Protein AF-0000000065857850 (afdb_homodimer)

InterPro domains:
  IPR023635 Peptide deformylase [MF_00163] (2-162)
  IPR023635 Peptide deformylase [PF01327] (4-152)
  IPR023635 Peptide deformylase [PIRSF004749] (2-163)
  IPR023635 Peptide deformylase [PR01576] (33-62)
  IPR023635 Peptide deformylase [PR01576] (89-100)
  IPR023635 Peptide deformylase [PR01576] (101-119)
  IPR023635 Peptide deformylase [PR01576] (120-149)
  IPR023635 Peptide deformylase [PTHR10458] (3-159)
  IPR023635 Peptide deformylase [TIGR00079] (6-159)
  IPR023635 Peptide deformylase [cd00487] (6-143)
  IPR036821 Peptide deformylase superfamily [G3DSA:3.90.45.10] (1-164)
  IPR036821 Peptide deformylase superfamily [SSF56420] (3-163)

Organism: Brucella melitensis biotype 1 (strain ATCC 23456 / CCUG 17765 / NCTC 10094 / 16M) (NCBI:txid224914)

Solvent-accessible surface area (backbone atoms only — not comparable to full-atom values): 17724 Å² total; per-residue (Å²): 131,52,67,61,67,68,47,43,74,84,49,66,64,48,54,37,63,34,38,75,72,86,70,65,48,71,66,48,54,49,52,53,50,26,49,46,40,28,30,28,45,38,57,45,53,63,43,41,35,40,43,53,70,38,68,37,27,38,38,38,38,35,88,41,76,91,78,38,73,45,66,36,31,49,60,40,78,77,44,68,47,85,54,67,39,77,45,78,43,68,42,92,37,45,72,94,48,72,46,76,40,81,34,45,35,30,36,29,35,37,26,21,42,79,78,62,50,80,45,76,48,75,37,48,56,69,58,20,41,51,50,52,54,53,45,31,34,36,63,19,38,43,77,59,74,72,42,55,73,67,60,33,52,54,50,52,51,52,50,53,57,67,75,103,132,51,68,61,66,68,46,44,74,85,49,66,65,50,53,38,62,33,39,76,70,87,68,66,46,70,67,48,53,49,50,54,50,27,46,48,42,27,30,28,45,39,60,45,54,62,44,42,34,40,42,54,70,37,67,35,27,40,37,40,37,35,88,42,76,91,78,40,74,45,66,38,31,49,57,41,79,78,42,67,48,87,55,69,40,78,44,79,42,68,42,90,38,45,72,94,48,70,47,76,39,81,34,47,36,31,36,31,35,38,26,20,41,79,79,60,50,78,44,74,48,75,37,47,58,69,58,20,42,52,50,52,54,53,46,32,35,35,63,19,40,44,78,61,74,73,41,55,72,69,59,34,52,53,51,52,52,52,50,53,58,67,75,102

Secondary structure (DSSP, 8-state):
--PPPPPPTT-GGGGSPPBPP---SHHHHHHHHHHHHHHHHS--SEEEGGGGT--B-EEEE-S-TTT--EEEEEEEEEEE-S-EEEEEE--TTSTT--EEEEEESEEEEEEE-TT--EEEEEEEHHHHHHHHHHHHHHTT--GGGGS-HHHHHHHHHHHHHHH-/--PPPPPPTT-GGGGSPPBPP---SHHHHHHHHHHHHHHHHS--SEEEGGGGT--B-EEEE-S-TTT--EEEEEEEEEEE-S-EEEEEE--TTSTT--EEEEEESEEEEEEE-TT--EEEEEEEHHHHHHHHHHHHHHTT--GGGGS-HHHHHHHHHHHHHHH-

Structure (mmCIF, N/CA/C/O backbone):
data_AF-0000000065857850-model_v1
#
loop_
_entity.id
_entity.type
_entity.pdbx_description
1 polymer 'Peptide deformylase-like'
#
loop_
_atom_site.group_PDB
_atom_site.id
_atom_site.type_symbol
_atom_site.label_atom_id
_atom_site.label_alt_id
_atom_site.label_comp_id
_atom_site.label_asym_id
_atom_site.label_entity_id
_atom_site.label_seq_id
_atom_site.pdbx_PDB_ins_code
_atom_site.Cartn_x
_atom_site.Cartn_y
_atom_site.Cartn_z
_atom_site.occupancy
_atom_site.B_iso_or_equiv
_atom_site.auth_seq_id
_atom_site.auth_comp_id
_atom_site.auth_asym_id
_atom_site.auth_atom_id
_atom_site.pdbx_PDB_model_num
ATOM 1 N N . MET A 1 1 ? 19.438 8.977 -3.307 1 57.72 1 MET A N 1
ATOM 2 C CA . MET A 1 1 ? 18.125 8.547 -2.826 1 57.72 1 MET A CA 1
ATOM 3 C C . MET A 1 1 ? 18.25 7.871 -1.464 1 57.72 1 MET A C 1
ATOM 5 O O . MET A 1 1 ? 19.062 6.965 -1.283 1 57.72 1 MET A O 1
ATOM 9 N N . THR A 1 2 ? 17.984 8.672 -0.451 1 73.94 2 THR A N 1
ATOM 10 C CA . THR A 1 2 ? 18.203 8.102 0.875 1 73.94 2 THR A CA 1
ATOM 11 C C . THR A 1 2 ? 16.891 7.551 1.448 1 73.94 2 THR A C 1
ATOM 13 O O . THR A 1 2 ? 15.953 8.305 1.71 1 73.94 2 THR A O 1
ATOM 16 N N . VAL A 1 3 ? 16.844 6.277 1.423 1 74.38 3 VAL A N 1
ATOM 17 C CA . VAL A 1 3 ? 15.727 5.582 2.064 1 74.38 3 VAL A CA 1
ATOM 18 C C . VAL A 1 3 ? 16 5.445 3.561 1 74.38 3 VAL A C 1
ATOM 20 O O . VAL A 1 3 ? 17.078 5.008 3.965 1 74.38 3 VAL A O 1
ATOM 23 N N . ARG A 1 4 ? 15.047 5.922 4.348 1 80.56 4 ARG A N 1
ATOM 24 C CA . ARG A 1 4 ? 15.172 5.867 5.801 1 80.56 4 ARG A CA 1
ATOM 25 C C . ARG A 1 4 ? 14.344 4.723 6.379 1 80.56 4 ARG A C 1
ATOM 27 O O . ARG A 1 4 ? 13.469 4.18 5.699 1 80.56 4 ARG A O 1
ATOM 34 N N . LEU A 1 5 ? 14.711 4.277 7.555 1 81.19 5 LEU A N 1
ATOM 35 C CA . LEU A 1 5 ? 13.938 3.248 8.25 1 81.19 5 LEU A CA 1
ATOM 36 C C . LEU A 1 5 ? 12.594 3.801 8.727 1 81.19 5 LEU A C 1
ATOM 38 O O . LEU A 1 5 ? 12.531 4.922 9.234 1 81.19 5 LEU A O 1
ATOM 42 N N . ILE A 1 6 ? 11.562 3.016 8.594 1 82.25 6 ILE A N 1
ATOM 43 C CA . ILE A 1 6 ? 10.234 3.398 9.055 1 82.25 6 ILE A CA 1
ATOM 44 C C . ILE A 1 6 ? 10.031 2.932 10.492 1 82.25 6 ILE A C 1
ATOM 46 O O . ILE A 1 6 ? 10.383 1.802 10.844 1 82.25 6 ILE A O 1
ATOM 50 N N . VAL A 1 7 ? 9.586 3.826 11.352 1 88.31 7 VAL A N 1
ATOM 51 C CA . VAL A 1 7 ? 9.219 3.514 12.734 1 88.31 7 VAL A CA 1
ATOM 52 C C . VAL A 1 7 ? 7.957 2.65 12.75 1 88.31 7 VAL A C 1
ATOM 54 O O . VAL A 1 7 ? 6.938 3.02 12.164 1 88.31 7 VAL A O 1
ATOM 57 N N . LYS A 1 8 ? 8.008 1.504 13.406 1 83.5 8 LYS A N 1
ATOM 58 C CA . LYS A 1 8 ? 6.891 0.562 13.367 1 83.5 8 LYS A CA 1
ATOM 59 C C . LYS A 1 8 ? 6.07 0.625 14.648 1 83.5 8 LYS A C 1
ATOM 61 O O . LYS A 1 8 ? 6.613 0.891 15.727 1 83.5 8 LYS A O 1
ATOM 66 N N . TYR A 1 9 ? 4.789 0.457 14.523 1 84.25 9 TYR A N 1
ATOM 67 C CA . TYR A 1 9 ? 3.939 0.282 15.695 1 84.25 9 TYR A CA 1
ATOM 68 C C . TYR A 1 9 ? 4.449 -0.851 16.578 1 84.25 9 TYR A C 1
ATOM 70 O O . TYR A 1 9 ? 4.887 -1.889 16.078 1 84.25 9 TYR A O 1
ATOM 78 N N . PRO A 1 10 ? 4.637 -0.686 18 1 90.25 10 PRO A N 1
ATOM 79 C CA . PRO A 1 10 ? 4.035 0.361 18.828 1 90.25 10 PRO A CA 1
ATOM 80 C C . PRO A 1 10 ? 5.055 1.397 19.297 1 90.25 10 PRO A C 1
ATOM 82 O O . PRO A 1 10 ? 4.977 1.871 20.438 1 90.25 10 PRO A O 1
ATOM 85 N N . ASP A 1 11 ? 5.977 1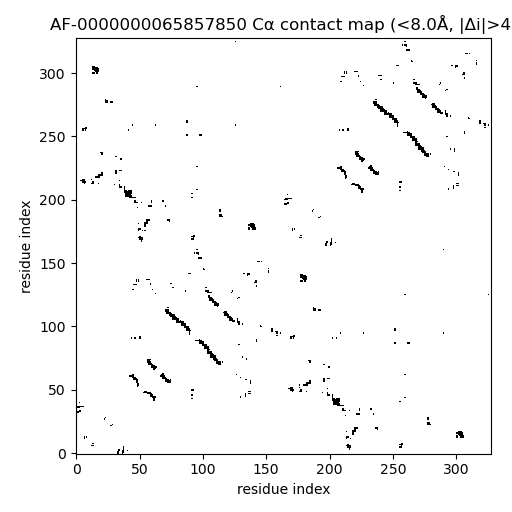.74 18.5 1 90 11 ASP A N 1
ATOM 86 C CA . ASP A 1 11 ? 6.977 2.734 18.875 1 90 11 ASP A CA 1
ATOM 87 C C . ASP A 1 11 ? 6.312 4.012 19.391 1 90 11 ASP A C 1
ATOM 89 O O . ASP A 1 11 ? 5.426 4.562 18.734 1 90 11 ASP A O 1
ATOM 93 N N . PRO A 1 12 ? 6.629 4.57 20.547 1 91.88 12 PRO A N 1
ATOM 94 C CA . PRO A 1 12 ? 5.969 5.723 21.156 1 91.88 12 PRO A CA 1
ATOM 95 C C . PRO A 1 12 ? 6.109 7 20.328 1 91.88 12 PRO A C 1
ATOM 97 O O . PRO A 1 12 ? 5.305 7.922 20.469 1 91.88 12 PRO A O 1
ATOM 100 N N . ARG A 1 13 ? 7.008 7.066 19.453 1 90.75 13 ARG A N 1
ATOM 101 C CA . ARG A 1 13 ? 7.191 8.242 18.609 1 90.75 13 ARG A CA 1
ATOM 102 C C . ARG A 1 13 ? 5.996 8.438 17.688 1 90.75 13 ARG A C 1
ATOM 104 O O . ARG A 1 13 ? 5.75 9.547 17.203 1 90.75 13 ARG A O 1
ATOM 111 N N . LEU A 1 14 ? 5.258 7.355 17.422 1 92.06 14 LEU A N 1
ATOM 112 C CA . LEU A 1 14 ? 4.102 7.426 16.531 1 92.06 14 LEU A CA 1
ATOM 113 C C . LEU A 1 14 ? 2.928 8.109 17.219 1 92.06 14 LEU A C 1
ATOM 115 O O . LEU A 1 14 ? 1.959 8.5 16.562 1 92.06 14 LEU A O 1
ATOM 119 N N . ARG A 1 15 ? 3.078 8.352 18.594 1 91.75 15 ARG A N 1
ATOM 120 C CA . ARG A 1 15 ? 1.997 8.969 19.344 1 91.75 15 ARG A CA 1
ATOM 121 C C . ARG A 1 15 ? 2.434 10.305 19.938 1 91.75 15 ARG A C 1
ATOM 123 O O . ARG A 1 15 ? 1.812 10.812 20.875 1 91.75 15 ARG A O 1
ATOM 130 N N . ALA A 1 16 ? 3.502 10.812 19.469 1 95.06 16 ALA A N 1
ATOM 131 C CA . ALA A 1 16 ? 3.984 12.125 19.906 1 95.06 16 ALA A CA 1
ATOM 132 C C . ALA A 1 16 ? 3.654 13.195 18.859 1 95.06 16 ALA A C 1
ATOM 134 O O . ALA A 1 16 ? 3.805 12.969 17.656 1 95.06 16 ALA A O 1
ATOM 135 N N . ALA A 1 17 ? 3.18 14.367 19.375 1 96.5 17 ALA A N 1
ATOM 136 C CA . ALA A 1 17 ? 2.934 15.484 18.469 1 96.5 17 ALA A CA 1
ATOM 137 C C . ALA A 1 17 ? 4.238 15.992 17.859 1 96.5 17 ALA A C 1
ATOM 139 O O . ALA A 1 17 ? 5.238 16.141 18.562 1 96.5 17 ALA A O 1
ATOM 140 N N . ALA A 1 18 ? 4.223 16.203 16.562 1 97.69 18 ALA A N 1
ATOM 141 C CA . ALA A 1 18 ? 5.414 16.688 15.875 1 97.69 18 ALA A CA 1
ATOM 142 C C . ALA A 1 18 ? 5.586 18.203 16.078 1 97.69 18 ALA A C 1
ATOM 144 O O . ALA A 1 18 ? 4.602 18.922 16.234 1 97.69 18 ALA A O 1
ATOM 145 N N . GLU A 1 19 ? 6.781 18.656 16 1 97.75 19 GLU A N 1
ATOM 146 C CA . GLU A 1 19 ? 7.102 20.062 16.203 1 97.75 19 GLU A CA 1
ATOM 147 C C . GLU A 1 19 ? 6.941 20.859 14.914 1 97.75 19 GLU A C 1
ATOM 149 O O . GLU A 1 19 ? 7.297 20.375 13.836 1 97.75 19 GLU A O 1
ATOM 154 N N . PRO A 1 20 ? 6.434 22.109 15.055 1 97.94 20 PRO A N 1
ATOM 155 C CA . PRO A 1 20 ? 6.355 22.938 13.852 1 97.94 20 PRO A CA 1
ATOM 156 C C . PRO A 1 20 ? 7.723 23.203 13.219 1 97.94 20 PRO A C 1
ATOM 158 O O . PRO A 1 20 ? 8.719 23.344 13.93 1 97.94 20 PRO A O 1
ATOM 161 N N . VAL A 1 21 ? 7.766 23.234 11.906 1 98.12 21 VAL A N 1
ATOM 162 C CA . VAL A 1 21 ? 8.945 23.656 11.164 1 98.12 21 VAL A CA 1
ATOM 163 C C . VAL A 1 21 ? 9.062 25.188 11.195 1 98.12 21 VAL A C 1
ATOM 165 O O . VAL A 1 21 ? 8.094 25.891 10.898 1 98.12 21 VAL A O 1
ATOM 168 N N . THR A 1 22 ? 10.211 25.672 11.539 1 97.31 22 THR A N 1
ATOM 169 C CA . THR A 1 22 ? 10.398 27.109 11.625 1 97.31 22 THR A CA 1
ATOM 170 C C . THR A 1 22 ? 11.523 27.562 10.695 1 97.31 22 THR A C 1
ATOM 172 O O . THR A 1 22 ? 11.711 28.766 10.477 1 97.31 22 THR A O 1
ATOM 175 N N . THR A 1 23 ? 12.336 26.625 10.211 1 97 23 THR A N 1
ATOM 176 C CA . THR A 1 23 ? 13.445 26.922 9.305 1 97 23 THR A CA 1
ATOM 177 C C . THR A 1 23 ? 13.203 26.266 7.945 1 97 23 THR A C 1
ATOM 179 O O . THR A 1 23 ? 13.016 25.047 7.855 1 97 23 THR A O 1
ATOM 182 N N . PHE A 1 24 ? 13.266 27.078 6.871 1 97.31 24 PHE A N 1
ATOM 183 C CA . PHE A 1 24 ? 12.969 26.625 5.512 1 97.31 24 PHE A CA 1
ATOM 184 C C . PHE A 1 24 ? 14.227 26.656 4.648 1 97.31 24 PHE A C 1
ATOM 186 O O . PHE A 1 24 ? 14.375 27.531 3.799 1 97.31 24 PHE A O 1
ATOM 193 N N . ASP A 1 25 ? 15.117 25.656 4.871 1 96.44 25 ASP A N 1
ATOM 194 C CA . ASP A 1 25 ? 16.438 25.625 4.234 1 96.44 25 ASP A CA 1
ATOM 195 C C . ASP A 1 25 ? 16.656 24.297 3.518 1 96.44 25 ASP A C 1
ATOM 197 O O . ASP A 1 25 ? 15.719 23.547 3.277 1 96.44 25 ASP A O 1
ATOM 201 N N . GLU A 1 26 ? 17.938 24.062 3.174 1 95.5 26 GLU A N 1
ATOM 202 C CA . GLU A 1 26 ? 18.312 22.859 2.432 1 95.5 26 GLU A CA 1
ATOM 203 C C . GLU A 1 26 ? 18.062 21.609 3.258 1 95.5 26 GLU A C 1
ATOM 205 O O . GLU A 1 26 ? 17.766 20.531 2.707 1 95.5 26 GLU A O 1
ATOM 210 N N . GLY A 1 27 ? 18.141 21.75 4.582 1 95.56 27 GLY A N 1
ATOM 211 C CA . GLY A 1 27 ? 17.844 20.625 5.445 1 95.56 27 GLY A CA 1
ATOM 212 C C . GLY A 1 27 ? 16.406 20.156 5.332 1 95.56 27 GLY A C 1
ATOM 213 O O . GLY A 1 27 ? 16.141 18.938 5.301 1 95.56 27 GLY A O 1
ATOM 214 N N . LEU A 1 28 ? 15.523 21.156 5.254 1 96.56 28 LEU A N 1
ATOM 215 C CA . LEU A 1 28 ? 14.117 20.828 5.078 1 96.56 28 LEU A CA 1
ATOM 216 C C . LEU A 1 28 ? 13.883 20.141 3.74 1 96.56 28 LEU A C 1
ATOM 218 O O . LEU A 1 28 ? 13.156 19.141 3.668 1 96.56 28 LEU A O 1
ATOM 222 N N . ARG A 1 29 ? 14.508 20.609 2.695 1 95.38 29 ARG A N 1
ATOM 223 C CA . ARG A 1 29 ? 14.375 20.016 1.366 1 95.38 29 ARG A CA 1
ATOM 224 C C . ARG A 1 29 ? 14.914 18.594 1.342 1 95.38 29 ARG A C 1
ATOM 226 O O . ARG A 1 29 ? 14.297 17.703 0.746 1 95.38 29 ARG A O 1
ATOM 233 N N . LYS A 1 30 ? 15.953 18.375 2.023 1 94.38 30 LYS A N 1
ATOM 234 C CA . LYS A 1 30 ? 16.531 17.047 2.107 1 94.38 30 LYS A CA 1
ATOM 235 C C . LYS A 1 30 ? 15.609 16.094 2.848 1 94.38 30 LYS A C 1
ATOM 237 O O . LYS A 1 30 ? 15.461 14.93 2.459 1 94.38 30 LYS A O 1
ATOM 242 N N . LEU A 1 31 ? 15.016 16.562 3.914 1 95.31 31 LEU A N 1
ATOM 243 C CA . LEU A 1 31 ? 14.07 15.75 4.66 1 95.31 31 LEU A CA 1
ATOM 244 C C . LEU A 1 31 ? 12.898 15.336 3.779 1 95.31 31 LEU A C 1
ATOM 246 O O . LEU A 1 31 ? 12.508 14.164 3.766 1 95.31 31 LEU A O 1
ATOM 250 N N . ALA A 1 32 ? 12.375 16.25 2.994 1 95.25 32 ALA A N 1
ATOM 251 C CA . ALA A 1 32 ? 11.258 15.969 2.098 1 95.25 32 ALA A CA 1
ATOM 252 C C . ALA A 1 32 ? 11.648 14.93 1.05 1 95.25 32 ALA A C 1
ATOM 254 O O . ALA A 1 32 ? 10.883 14.008 0.765 1 95.25 32 ALA A O 1
ATOM 255 N N . ASP A 1 33 ? 12.852 15.047 0.555 1 91.06 33 ASP A N 1
ATOM 256 C CA . ASP A 1 33 ? 13.352 14.094 -0.428 1 91.06 33 ASP A CA 1
ATOM 257 C C . ASP A 1 33 ? 13.5 12.703 0.185 1 91.06 33 ASP A C 1
ATOM 259 O O . ASP A 1 33 ? 13.148 11.695 -0.445 1 91.06 33 ASP A O 1
ATOM 263 N N . ASP A 1 34 ? 13.984 12.648 1.393 1 88.88 34 ASP A N 1
ATOM 264 C CA . ASP A 1 34 ? 14.125 11.375 2.094 1 88.88 34 ASP A CA 1
ATOM 265 C C . ASP A 1 34 ? 12.766 10.703 2.301 1 88.88 34 ASP A C 1
ATOM 267 O O . ASP A 1 34 ? 12.633 9.492 2.141 1 88.88 34 ASP A O 1
ATOM 271 N N . LEU A 1 35 ? 11.766 11.492 2.672 1 90.75 35 LEU A N 1
ATOM 272 C CA . LEU A 1 35 ? 10.422 10.969 2.875 1 90.75 35 LEU A CA 1
ATOM 273 C C . LEU A 1 35 ? 9.844 10.422 1.57 1 90.75 35 LEU A C 1
ATOM 275 O O . LEU A 1 35 ? 9.266 9.328 1.548 1 90.75 35 LEU A O 1
ATOM 279 N N . LEU A 1 36 ? 10.039 11.172 0.51 1 84 36 LEU A N 1
ATOM 280 C CA . LEU A 1 36 ? 9.531 10.758 -0.794 1 84 36 LEU A CA 1
ATOM 281 C C . LEU A 1 36 ? 10.164 9.438 -1.222 1 84 36 LEU A C 1
ATOM 283 O O . LEU A 1 36 ? 9.461 8.5 -1.618 1 84 36 LEU A O 1
ATOM 287 N N . ASP A 1 37 ? 11.484 9.359 -1.059 1 77.81 37 ASP A N 1
ATOM 288 C CA . ASP A 1 37 ? 12.203 8.133 -1.404 1 77.81 37 ASP A CA 1
ATOM 289 C C . ASP A 1 37 ? 11.727 6.961 -0.553 1 77.81 37 ASP A C 1
ATOM 291 O O . ASP A 1 37 ? 11.555 5.848 -1.059 1 77.81 37 ASP A O 1
ATOM 295 N N . THR A 1 38 ? 11.5 7.203 0.754 1 77 38 THR A N 1
ATOM 296 C CA . THR A 1 38 ? 11.07 6.16 1.682 1 77 38 THR A CA 1
ATOM 297 C C . THR A 1 38 ? 9.664 5.684 1.342 1 77 38 THR A C 1
ATOM 299 O O . THR A 1 38 ? 9.398 4.48 1.312 1 77 38 THR A O 1
ATOM 302 N N . MET A 1 39 ? 8.711 6.648 1.07 1 78.88 39 MET A N 1
ATOM 303 C CA . MET A 1 39 ? 7.336 6.328 0.705 1 78.88 39 MET A CA 1
ATOM 304 C C . MET A 1 39 ? 7.293 5.484 -0.563 1 78.88 39 MET A C 1
ATOM 306 O O . MET A 1 39 ? 6.566 4.488 -0.627 1 78.88 39 MET A O 1
ATOM 310 N N . ARG A 1 40 ? 8.133 5.891 -1.568 1 68.56 40 ARG A N 1
ATOM 311 C CA . ARG A 1 40 ? 8.125 5.211 -2.859 1 68.56 40 ARG A CA 1
ATOM 312 C C . ARG A 1 40 ? 8.734 3.814 -2.744 1 68.56 40 ARG A C 1
ATOM 314 O O . ARG A 1 40 ? 8.398 2.922 -3.525 1 68.56 40 ARG A O 1
ATOM 321 N N . ALA A 1 41 ? 9.508 3.719 -1.662 1 59.34 41 ALA A N 1
ATOM 322 C CA . ALA A 1 41 ? 10.172 2.436 -1.435 1 59.34 41 ALA A CA 1
ATOM 323 C C . ALA A 1 41 ? 9.305 1.519 -0.573 1 59.34 41 ALA A C 1
ATOM 325 O O . ALA A 1 41 ? 9.609 0.332 -0.425 1 59.34 41 ALA A O 1
ATOM 326 N N . ALA A 1 42 ? 8.219 2.148 0.166 1 54.38 42 ALA A N 1
ATOM 327 C CA . ALA A 1 42 ? 7.418 1.329 1.071 1 54.38 42 ALA A CA 1
ATOM 328 C C . ALA A 1 42 ? 6.676 0.235 0.308 1 54.38 42 ALA A C 1
ATOM 330 O O . ALA A 1 42 ? 6.016 0.509 -0.697 1 54.38 42 ALA A O 1
ATOM 331 N N . PRO A 1 43 ? 7 -0.958 0.485 1 50.28 43 PRO A N 1
ATOM 332 C CA . PRO A 1 43 ? 6.738 -2.164 -0.302 1 50.28 43 PRO A CA 1
ATOM 333 C C . PRO A 1 43 ? 5.258 -2.545 -0.324 1 50.28 43 PRO A C 1
ATOM 335 O O . PRO A 1 43 ? 4.531 -2.266 0.633 1 50.28 43 PRO A O 1
ATOM 338 N N . GLY A 1 44 ? 4.684 -2.549 -1.615 1 59.5 44 GLY A N 1
ATOM 339 C CA . GLY A 1 44 ? 3.574 -3.486 -1.725 1 59.5 44 GLY A CA 1
ATOM 340 C C . GLY A 1 44 ? 3.908 -4.867 -1.195 1 59.5 44 GLY A C 1
ATOM 341 O O . GLY A 1 44 ? 5.039 -5.117 -0.77 1 59.5 44 GLY A O 1
ATOM 342 N N . ILE A 1 45 ? 2.953 -5.68 -0.987 1 67 45 ILE A N 1
ATOM 343 C CA . ILE A 1 45 ? 3.195 -7.004 -0.423 1 67 45 ILE A CA 1
ATOM 344 C C . ILE A 1 45 ? 3.543 -7.984 -1.54 1 67 45 ILE A C 1
ATOM 346 O O . ILE A 1 45 ? 4.375 -8.875 -1.354 1 67 45 ILE A O 1
ATOM 350 N N . GLY A 1 46 ? 3.008 -7.734 -2.877 1 83.12 46 GLY A N 1
ATOM 351 C CA . GLY A 1 46 ? 3.242 -8.695 -3.947 1 83.12 46 GLY A CA 1
ATOM 352 C C . GLY A 1 46 ? 2.967 -8.125 -5.328 1 83.12 46 GLY A C 1
ATOM 353 O O . GLY A 1 46 ? 2.25 -7.129 -5.461 1 83.12 46 GLY A O 1
ATOM 354 N N . ILE A 1 47 ? 3.596 -8.797 -6.309 1 89.06 47 ILE A N 1
ATOM 355 C CA . ILE A 1 47 ? 3.436 -8.398 -7.707 1 89.06 47 ILE A CA 1
ATOM 356 C C . ILE A 1 47 ? 3.639 -9.617 -8.609 1 89.06 47 ILE A C 1
ATOM 358 O O . ILE A 1 47 ? 4.336 -10.562 -8.242 1 89.06 47 ILE A O 1
ATOM 362 N N . THR A 1 48 ? 2.951 -9.547 -9.797 1 96 48 THR A N 1
ATOM 363 C CA . THR A 1 48 ? 3.117 -10.594 -10.797 1 96 48 THR A CA 1
ATOM 364 C C . THR A 1 48 ? 3.654 -10.023 -12.102 1 96 48 THR A C 1
ATOM 366 O O . THR A 1 48 ? 3.609 -8.805 -12.312 1 96 48 THR A O 1
ATOM 369 N N . ALA A 1 49 ? 4.172 -10.945 -12.938 1 96.38 49 ALA A N 1
ATOM 370 C CA . ALA A 1 49 ? 4.668 -10.523 -14.242 1 96.38 49 ALA A CA 1
ATOM 371 C C . ALA A 1 49 ? 3.574 -9.828 -15.047 1 96.38 49 ALA A C 1
ATOM 373 O O . ALA A 1 49 ? 3.82 -8.805 -15.688 1 96.38 49 ALA A O 1
ATOM 374 N N . PRO A 1 50 ? 2.344 -10.266 -14.945 1 95.38 50 PRO A N 1
ATOM 375 C CA . PRO A 1 50 ? 1.297 -9.578 -15.711 1 95.38 50 PRO A CA 1
ATOM 376 C C . PRO A 1 50 ? 1.086 -8.133 -15.25 1 95.38 50 PRO A C 1
ATOM 378 O O . PRO A 1 50 ? 0.672 -7.285 -16.047 1 95.38 50 PRO A O 1
ATOM 381 N N . HIS A 1 51 ? 1.394 -7.84 -14.031 1 92.69 51 HIS A N 1
ATOM 382 C CA . HIS A 1 51 ? 1.238 -6.477 -13.539 1 92.69 51 HIS A CA 1
ATOM 383 C C . HIS A 1 51 ? 2.135 -5.508 -14.305 1 92.69 51 HIS A C 1
ATOM 385 O O . HIS A 1 51 ? 1.907 -4.293 -14.273 1 92.69 51 HIS A O 1
ATOM 391 N N . ILE A 1 52 ? 3.15 -6.074 -14.977 1 89.75 52 ILE A N 1
ATOM 392 C CA . ILE A 1 52 ? 4.008 -5.188 -15.758 1 89.75 52 ILE A CA 1
ATOM 393 C C . ILE A 1 52 ? 3.889 -5.531 -17.25 1 89.75 52 ILE A C 1
ATOM 395 O O . ILE A 1 52 ? 4.793 -5.234 -18.031 1 89.75 52 ILE A O 1
ATOM 399 N N . GLY A 1 53 ? 2.896 -6.328 -17.609 1 92.69 53 GLY A N 1
ATOM 400 C CA . GLY A 1 53 ? 2.576 -6.559 -19.016 1 92.69 53 GLY A CA 1
ATOM 401 C C . GLY A 1 53 ? 3.258 -7.785 -19.594 1 92.69 53 GLY A C 1
ATOM 402 O O . GLY A 1 53 ? 3.246 -8 -20.797 1 92.69 53 GLY A O 1
ATOM 403 N N . ILE A 1 54 ? 3.889 -8.602 -18.766 1 94.75 54 ILE A N 1
ATOM 404 C CA . ILE A 1 54 ? 4.543 -9.82 -19.234 1 94.75 54 ILE A CA 1
ATOM 405 C C . ILE A 1 54 ? 3.707 -11.039 -18.844 1 94.75 54 ILE A C 1
ATOM 407 O O . ILE A 1 54 ? 3.428 -11.258 -17.656 1 94.75 54 ILE A O 1
ATOM 411 N N . SER A 1 55 ? 3.324 -11.836 -19.859 1 97 55 SER A N 1
ATOM 412 C CA . SER A 1 55 ? 2.434 -12.969 -19.625 1 97 55 SER A CA 1
ATOM 413 C C . SER A 1 55 ? 3.215 -14.203 -19.203 1 97 55 SER A C 1
ATOM 415 O O . SER A 1 55 ? 3.318 -15.172 -19.953 1 97 55 SER A O 1
ATOM 417 N N . LYS A 1 56 ? 3.797 -14.219 -17.984 1 98.06 56 LYS A N 1
ATOM 418 C CA . LYS A 1 56 ? 4.504 -15.359 -17.391 1 98.06 56 LYS A CA 1
ATOM 419 C C . LYS A 1 56 ? 4.078 -15.578 -15.945 1 98.06 56 LYS A C 1
ATOM 421 O O . LYS A 1 56 ? 3.836 -14.625 -15.211 1 98.06 56 LYS A O 1
ATOM 426 N N . ARG A 1 57 ? 4.039 -16.828 -15.57 1 98.69 57 ARG A N 1
ATOM 427 C CA . ARG A 1 57 ? 3.588 -17.188 -14.234 1 98.69 57 ARG A CA 1
ATOM 428 C C . ARG A 1 57 ? 4.703 -17 -13.211 1 98.69 57 ARG A C 1
ATOM 430 O O . ARG A 1 57 ? 5.285 -17.984 -12.742 1 98.69 57 ARG A O 1
ATOM 437 N N . VAL A 1 58 ? 4.953 -15.766 -12.891 1 98.56 58 VAL A N 1
ATOM 438 C CA . VAL A 1 58 ? 5.988 -15.383 -11.93 1 98.56 58 VAL A CA 1
ATOM 439 C C . VAL A 1 58 ? 5.395 -14.461 -10.867 1 98.56 58 VAL A C 1
ATOM 441 O O . VAL A 1 58 ? 4.723 -13.477 -11.195 1 98.56 58 VAL A O 1
ATOM 444 N N . VAL A 1 59 ? 5.594 -14.789 -9.602 1 97.62 59 VAL A N 1
ATOM 445 C CA . VAL A 1 59 ? 5.152 -13.984 -8.461 1 97.62 59 VAL A CA 1
ATOM 446 C C . VAL A 1 59 ? 6.352 -13.578 -7.613 1 97.62 59 VAL A C 1
ATOM 448 O O . VAL A 1 59 ? 7.246 -14.398 -7.363 1 97.62 59 VAL A O 1
ATOM 451 N N . VAL A 1 60 ? 6.438 -12.344 -7.227 1 93.19 60 VAL A N 1
ATOM 452 C CA . VAL A 1 60 ? 7.34 -11.883 -6.18 1 93.19 60 VAL A CA 1
ATOM 453 C C . VAL A 1 60 ? 6.531 -11.391 -4.98 1 93.19 60 VAL A C 1
ATOM 455 O O . VAL A 1 60 ? 5.574 -10.625 -5.137 1 93.19 60 VAL A O 1
ATOM 458 N N . LEU A 1 61 ? 6.879 -11.922 -3.752 1 89.31 61 LEU A N 1
ATOM 459 C CA . LEU A 1 61 ? 6.211 -11.539 -2.514 1 89.31 61 LEU A CA 1
ATOM 460 C C . LEU A 1 61 ? 7.227 -11.117 -1.456 1 89.31 61 LEU A C 1
ATOM 462 O O . LEU A 1 61 ? 8.273 -11.75 -1.312 1 89.31 61 LEU A O 1
ATOM 466 N N . GLU A 1 62 ? 6.93 -10 -0.798 1 78.88 62 GLU A N 1
ATOM 467 C CA . GLU A 1 62 ? 7.727 -9.594 0.354 1 78.88 62 GLU A CA 1
ATOM 468 C C . GLU A 1 62 ? 6.844 -9.086 1.489 1 78.88 62 GLU A C 1
ATOM 470 O O . GLU A 1 62 ? 6.426 -7.926 1.487 1 78.88 62 GLU A O 1
ATOM 475 N N . LEU A 1 63 ? 6.543 -9.984 2.377 1 67.12 63 LEU A N 1
ATOM 476 C CA . LEU A 1 63 ? 5.672 -9.641 3.496 1 67.12 63 LEU A CA 1
ATOM 477 C C . LEU A 1 63 ? 6.465 -8.984 4.617 1 67.12 63 LEU A C 1
ATOM 479 O O . LEU A 1 63 ? 5.941 -8.133 5.336 1 67.12 63 LEU A O 1
ATOM 483 N N . ASP A 1 64 ? 7.707 -9.555 4.773 1 57.28 64 ASP A N 1
ATOM 484 C CA . ASP A 1 64 ? 8.641 -9.062 5.781 1 57.28 64 ASP A CA 1
ATOM 485 C C . ASP A 1 64 ? 9.992 -8.727 5.164 1 57.28 64 ASP A C 1
ATOM 487 O O . ASP A 1 64 ? 10.68 -9.609 4.641 1 57.28 64 ASP A O 1
ATOM 491 N N . ARG A 1 65 ? 10.375 -7.602 5.207 1 52.84 65 ARG A N 1
ATOM 492 C CA . ARG A 1 65 ? 11.633 -7.195 4.594 1 52.84 65 ARG A CA 1
ATOM 493 C C . ARG A 1 65 ? 12.812 -7.922 5.23 1 52.84 65 ARG A C 1
ATOM 495 O O . ARG A 1 65 ? 13.797 -8.234 4.555 1 52.84 65 ARG A O 1
ATOM 502 N N . ALA A 1 66 ? 12.656 -8.133 6.555 1 54.34 66 ALA A N 1
ATOM 503 C CA . ALA A 1 66 ? 13.742 -8.812 7.254 1 54.34 66 ALA A CA 1
ATOM 504 C C . ALA A 1 66 ? 13.953 -10.219 6.703 1 54.34 66 ALA A C 1
ATOM 506 O O . ALA A 1 66 ? 15.086 -10.695 6.609 1 54.34 66 ALA A O 1
ATOM 507 N N . ALA A 1 67 ? 12.852 -10.852 6.273 1 63.59 67 ALA A N 1
ATOM 508 C CA . ALA A 1 67 ? 12.922 -12.211 5.734 1 63.59 67 ALA A CA 1
ATOM 509 C C . ALA A 1 67 ? 13.289 -12.195 4.254 1 63.59 67 ALA A C 1
ATOM 511 O O . ALA A 1 67 ? 13.75 -13.203 3.715 1 63.59 67 ALA A O 1
ATOM 512 N N . GLY A 1 68 ? 13.102 -11.008 3.662 1 72 68 GLY A N 1
ATOM 513 C CA . GLY A 1 68 ? 13.445 -10.859 2.254 1 72 68 GLY A CA 1
ATOM 514 C C . GLY A 1 68 ? 12.336 -11.32 1.324 1 72 68 GLY A C 1
ATOM 515 O O . GLY A 1 68 ? 11.32 -11.859 1.774 1 72 68 GLY A O 1
ATOM 516 N N . PRO A 1 69 ? 12.531 -11.062 -0.007 1 83.75 69 PRO A N 1
ATOM 517 C CA . PRO A 1 69 ? 11.516 -11.438 -0.998 1 83.75 69 PRO A CA 1
ATOM 518 C C . PRO A 1 69 ? 11.555 -12.93 -1.337 1 83.75 69 PRO A C 1
ATOM 520 O O . PRO A 1 69 ? 12.602 -13.562 -1.24 1 83.75 69 PRO A O 1
ATOM 523 N N . LYS A 1 70 ? 10.43 -13.469 -1.646 1 91.69 70 LYS A N 1
ATOM 524 C CA . LYS A 1 70 ? 10.297 -14.812 -2.199 1 91.69 70 LYS A CA 1
ATOM 525 C C . LYS A 1 70 ? 9.773 -14.773 -3.631 1 91.69 70 LYS A C 1
ATOM 527 O O . LYS A 1 70 ? 8.922 -13.938 -3.961 1 91.69 70 LYS A O 1
ATOM 532 N N . ILE A 1 71 ? 10.328 -15.695 -4.383 1 96.12 71 ILE A N 1
ATOM 533 C CA . ILE A 1 71 ? 9.945 -15.773 -5.789 1 96.12 71 ILE A CA 1
ATOM 534 C C . ILE A 1 71 ? 9.281 -17.125 -6.066 1 96.12 71 ILE A C 1
ATOM 536 O O . ILE A 1 71 ? 9.812 -18.172 -5.703 1 96.12 71 ILE A O 1
ATOM 540 N N . TYR A 1 72 ? 8.094 -17.094 -6.66 1 98.12 72 TYR A N 1
ATOM 541 C CA . TYR A 1 72 ? 7.328 -18.297 -7.004 1 98.12 72 TYR A CA 1
ATOM 542 C C . TYR A 1 72 ? 7.148 -18.406 -8.508 1 98.12 72 TYR A C 1
ATOM 544 O O . TYR A 1 72 ? 6.5 -17.562 -9.133 1 98.12 72 TYR A O 1
ATOM 552 N N . ILE A 1 73 ? 7.723 -19.469 -9.039 1 98.69 73 ILE A N 1
ATOM 553 C CA . ILE A 1 73 ? 7.555 -19.75 -10.461 1 98.69 73 ILE A CA 1
ATOM 554 C C . ILE A 1 73 ? 6.488 -20.828 -10.656 1 98.69 73 ILE A C 1
ATOM 556 O O . ILE A 1 73 ? 6.531 -21.875 -10 1 98.69 73 ILE A O 1
ATOM 560 N N . ASN A 1 74 ? 5.488 -20.594 -11.516 1 98.81 74 ASN A N 1
ATOM 561 C CA . ASN A 1 74 ? 4.402 -21.516 -11.836 1 98.81 74 ASN A CA 1
ATOM 562 C C . ASN A 1 74 ? 3.676 -21.984 -10.578 1 98.81 74 ASN A C 1
ATOM 564 O O . ASN A 1 74 ? 3.447 -23.188 -10.398 1 98.81 74 ASN A O 1
ATOM 568 N N . PRO A 1 75 ? 3.33 -21.062 -9.711 1 98.81 75 PRO A N 1
ATOM 569 C CA . PRO A 1 75 ? 2.652 -21.516 -8.492 1 98.81 75 PRO A CA 1
ATOM 570 C C . PRO A 1 75 ? 1.224 -21.984 -8.758 1 98.81 75 PRO A C 1
ATOM 572 O O . PRO A 1 75 ? 0.526 -21.406 -9.594 1 98.81 75 PRO A O 1
ATOM 575 N N . GLU A 1 76 ? 0.857 -22.953 -8.031 1 98.44 76 GLU A N 1
ATOM 576 C CA . GLU A 1 76 ? -0.495 -23.516 -8.078 1 98.44 76 GLU A CA 1
ATOM 577 C C . GLU A 1 76 ? -0.976 -23.906 -6.684 1 98.44 76 GLU A C 1
ATOM 579 O O . GLU A 1 76 ? -0.208 -24.453 -5.891 1 98.44 76 GLU A O 1
ATOM 584 N N . ILE A 1 77 ? -2.18 -23.625 -6.414 1 98.5 77 ILE A N 1
ATOM 585 C CA . ILE A 1 77 ? -2.766 -24.094 -5.164 1 98.5 77 ILE A CA 1
ATOM 586 C C . ILE A 1 77 ? -3.189 -25.547 -5.305 1 98.5 77 ILE A C 1
ATOM 588 O O . ILE A 1 77 ? -4.023 -25.891 -6.148 1 98.5 77 ILE A O 1
ATOM 592 N N . VAL A 1 78 ? -2.66 -26.359 -4.445 1 98.56 78 VAL A N 1
ATOM 593 C CA . VAL A 1 78 ? -2.93 -27.797 -4.59 1 98.56 78 VAL A CA 1
ATOM 594 C C . VAL A 1 78 ? -3.891 -28.25 -3.494 1 98.56 78 VAL A C 1
ATOM 596 O O . VAL A 1 78 ? -4.457 -29.344 -3.572 1 98.56 78 VAL A O 1
ATOM 599 N N . TRP A 1 79 ? -4.035 -27.484 -2.484 1 98.31 79 TRP A N 1
ATOM 600 C CA . TRP A 1 79 ? -4.992 -27.719 -1.412 1 98.31 79 TRP A CA 1
ATOM 601 C C . TRP A 1 79 ? -5.43 -26.406 -0.765 1 98.31 79 TRP A C 1
ATOM 603 O O . TRP A 1 79 ? -4.621 -25.5 -0.603 1 98.31 79 TRP A O 1
ATOM 613 N N . ALA A 1 80 ? -6.715 -26.391 -0.344 1 98.12 80 ALA A N 1
ATOM 614 C CA . ALA A 1 80 ? -7.262 -25.25 0.384 1 98.12 80 ALA A CA 1
ATOM 615 C C . ALA A 1 80 ? -8.234 -25.703 1.47 1 98.12 80 ALA A C 1
ATOM 617 O O . ALA A 1 80 ? -9.07 -26.578 1.234 1 98.12 80 ALA A O 1
ATOM 618 N N . CYS A 1 81 ? -8.102 -25.109 2.611 1 97.06 81 CYS A N 1
ATOM 619 C CA . CYS A 1 81 ? -8.984 -25.516 3.695 1 97.06 81 CYS A CA 1
ATOM 620 C C . CYS A 1 81 ? -10.391 -24.938 3.496 1 97.06 81 CYS A C 1
ATOM 622 O O . CYS A 1 81 ? -10.57 -24 2.734 1 97.06 81 CYS A O 1
ATOM 624 N N . GLU A 1 82 ? -11.273 -25.469 4.184 1 96.69 82 GLU A N 1
ATOM 625 C CA . GLU A 1 82 ? -12.664 -25.031 4.055 1 96.69 82 GLU A CA 1
ATOM 626 C C . GLU A 1 82 ? -12.891 -23.703 4.785 1 96.69 82 GLU A C 1
ATOM 628 O O . GLU A 1 82 ? -13.703 -22.891 4.352 1 96.69 82 GLU A O 1
ATOM 633 N N . GLU A 1 83 ? -12.211 -23.484 5.777 1 93.5 83 GLU A N 1
ATOM 634 C CA . GLU A 1 83 ? -12.352 -22.266 6.566 1 93.5 83 GLU A CA 1
ATOM 635 C C . GLU A 1 83 ? -11.969 -21.031 5.754 1 93.5 83 GLU A C 1
ATOM 637 O O . GLU A 1 83 ? -10.945 -21.031 5.066 1 93.5 83 GLU A O 1
ATOM 642 N N . LYS A 1 84 ? -12.82 -20.031 5.824 1 93.38 84 LYS A N 1
ATOM 643 C CA . LYS A 1 84 ? -12.578 -18.797 5.082 1 93.38 84 LYS A CA 1
ATOM 644 C C . LYS A 1 84 ? -12.297 -17.641 6.031 1 93.38 84 LYS A C 1
ATOM 646 O O . LYS A 1 84 ? -12.719 -17.656 7.191 1 93.38 84 LYS A O 1
ATOM 651 N N . ILE A 1 85 ? -11.531 -16.656 5.5 1 81.06 85 ILE A N 1
ATOM 652 C CA . ILE A 1 85 ? -11.297 -15.422 6.227 1 81.06 85 ILE A CA 1
ATOM 653 C C . ILE A 1 85 ? -11.531 -14.227 5.301 1 81.06 85 ILE A C 1
ATOM 655 O O . ILE A 1 85 ? -11.391 -14.344 4.082 1 81.06 85 ILE A O 1
ATOM 659 N N . ARG A 1 86 ? -11.969 -13.203 5.922 1 76.69 86 ARG A N 1
ATOM 660 C CA . ARG A 1 86 ? -12.156 -11.961 5.184 1 76.69 86 ARG A CA 1
ATOM 661 C C . ARG A 1 86 ? -10.977 -11.016 5.398 1 76.69 86 ARG A C 1
ATOM 663 O O . ARG A 1 86 ? -10.445 -10.922 6.504 1 76.69 86 ARG A O 1
ATOM 670 N N . HIS A 1 87 ? -10.438 -10.406 4.277 1 71.06 87 HIS A N 1
ATOM 671 C CA . HIS A 1 87 ? -9.312 -9.484 4.312 1 71.06 87 HIS A CA 1
ATOM 672 C C . HIS A 1 87 ? -9.516 -8.336 3.326 1 71.06 87 HIS A C 1
ATOM 674 O O . HIS A 1 87 ? -10.07 -8.531 2.244 1 71.06 87 HIS A O 1
ATOM 680 N N . GLN A 1 88 ? -9.055 -7.156 3.664 1 66.62 88 GLN A N 1
ATOM 681 C CA . GLN A 1 88 ? -9.055 -6.035 2.732 1 66.62 88 GLN A CA 1
ATOM 682 C C . GLN A 1 88 ? -7.988 -6.215 1.653 1 66.62 88 GLN A C 1
ATOM 684 O O . GLN A 1 88 ? -6.812 -6.426 1.963 1 66.62 88 GLN A O 1
ATOM 689 N N . GLU A 1 89 ? -8.445 -6.086 0.391 1 78.69 89 GLU A N 1
ATOM 690 C CA . GLU A 1 89 ? -7.504 -6.254 -0.711 1 78.69 89 GLU A CA 1
ATOM 691 C C . GLU A 1 89 ? -7.551 -5.062 -1.663 1 78.69 89 GLU A C 1
ATOM 693 O O . GLU A 1 89 ? -8.586 -4.402 -1.79 1 78.69 89 GLU A O 1
ATOM 698 N N . GLY A 1 90 ? -6.391 -4.758 -2.176 1 76.88 90 GLY A N 1
ATOM 699 C CA . GLY A 1 90 ? -6.156 -3.869 -3.305 1 76.88 90 GLY A CA 1
ATOM 700 C C . GLY A 1 90 ? -5.145 -4.414 -4.293 1 76.88 90 GLY A C 1
ATOM 701 O O . GLY A 1 90 ? -4.871 -5.617 -4.312 1 76.88 90 GLY A O 1
ATOM 702 N N . SER A 1 91 ? -4.773 -3.518 -5.188 1 82 91 SER A N 1
ATOM 703 C CA . SER A 1 91 ? -3.822 -3.959 -6.199 1 82 91 SER A CA 1
ATOM 704 C C . SER A 1 91 ? -2.949 -2.803 -6.676 1 82 91 SER A C 1
ATOM 706 O O . SER A 1 91 ? -3.414 -1.666 -6.777 1 82 91 SER A O 1
ATOM 708 N N . VAL A 1 92 ? -1.772 -3.129 -6.961 1 76.5 92 VAL A N 1
ATOM 709 C CA . VAL A 1 92 ? -0.866 -2.133 -7.523 1 76.5 92 VAL A CA 1
ATOM 710 C C . VAL A 1 92 ? -1.423 -1.615 -8.844 1 76.5 92 VAL A C 1
ATOM 712 O O . VAL A 1 92 ? -1.1 -0.503 -9.273 1 76.5 92 VAL A O 1
ATOM 715 N N . SER A 1 93 ? -2.307 -2.348 -9.5 1 83.31 93 SER A N 1
ATOM 716 C CA . SER A 1 93 ? -2.9 -1.972 -10.773 1 83.31 93 SER A CA 1
ATOM 717 C C . SER A 1 93 ? -4.168 -1.147 -10.578 1 83.31 93 SER A C 1
ATOM 719 O O . SER A 1 93 ? -4.742 -0.636 -11.539 1 83.31 93 SER A O 1
ATOM 721 N N . MET A 1 94 ? -4.621 -1.039 -9.414 1 79.12 94 MET A N 1
ATOM 722 C CA . MET A 1 94 ? -5.797 -0.246 -9.07 1 79.12 94 MET A CA 1
ATOM 723 C C . MET A 1 94 ? -5.586 0.514 -7.77 1 79.12 94 MET A C 1
ATOM 725 O O . MET A 1 94 ? -6.289 0.272 -6.785 1 79.12 94 MET A O 1
ATOM 729 N N . PRO A 1 95 ? -4.617 1.448 -7.809 1 68.88 95 PRO A N 1
ATOM 730 C CA . PRO A 1 95 ? -4.246 2.139 -6.57 1 68.88 95 PRO A CA 1
ATOM 731 C C . PRO A 1 95 ? -5.379 2.99 -6.008 1 68.88 95 PRO A C 1
ATOM 733 O O . PRO A 1 95 ? -6.156 3.576 -6.77 1 68.88 95 PRO A O 1
ATOM 736 N N . GLY A 1 96 ? -5.516 2.977 -4.676 1 63.09 96 GLY A N 1
ATOM 737 C CA . GLY A 1 96 ? -6.41 3.93 -4.039 1 63.09 96 GLY A CA 1
ATOM 738 C C . GLY A 1 96 ? -7.734 3.32 -3.621 1 63.09 96 GLY A C 1
ATOM 739 O O . GLY A 1 96 ? -8.539 3.967 -2.945 1 63.09 96 GLY A O 1
ATOM 740 N N . VAL A 1 97 ? -7.984 2.061 -4.129 1 69.38 97 VAL A N 1
ATOM 741 C CA . VAL A 1 97 ? -9.25 1.44 -3.756 1 69.38 97 VAL A CA 1
ATOM 742 C C . VAL A 1 97 ? -8.992 0.076 -3.121 1 69.38 97 VAL A C 1
ATOM 744 O O . VAL A 1 97 ? -8.062 -0.634 -3.52 1 69.38 97 VAL A O 1
ATOM 747 N N . VAL A 1 98 ? -9.805 -0.265 -2.107 1 69.19 98 VAL A N 1
ATOM 748 C CA . VAL A 1 98 ? -9.734 -1.552 -1.424 1 69.19 98 VAL A CA 1
ATOM 749 C C . VAL A 1 98 ? -11.148 -2.047 -1.11 1 69.19 98 VAL A C 1
ATOM 751 O O . VAL A 1 98 ? -12.094 -1.262 -1.093 1 69.19 98 VAL A O 1
ATOM 754 N N . ASP A 1 99 ? -11.336 -3.328 -0.987 1 77.38 99 ASP A N 1
ATOM 755 C CA . ASP A 1 99 ? -12.578 -3.934 -0.509 1 77.38 99 ASP A CA 1
ATOM 756 C C . ASP A 1 99 ? -12.305 -5.254 0.208 1 77.38 99 ASP A C 1
ATOM 758 O O . ASP A 1 99 ? -11.195 -5.789 0.128 1 77.38 99 ASP A O 1
ATOM 762 N N . GLU A 1 100 ? -13.297 -5.684 0.9 1 77.12 100 GLU A N 1
ATOM 763 C CA . GLU A 1 100 ? -13.164 -6.938 1.637 1 77.12 100 GLU A CA 1
ATOM 764 C C . GLU A 1 100 ? -13.391 -8.141 0.728 1 77.12 100 GLU A C 1
ATOM 766 O O . GLU A 1 100 ? -14.406 -8.203 0.023 1 77.12 100 GLU A O 1
ATOM 771 N N . VAL A 1 101 ? -12.43 -9.055 0.7 1 86.94 101 VAL A N 1
ATOM 772 C CA . VAL A 1 101 ? -12.508 -10.258 -0.115 1 86.94 101 VAL A CA 1
ATOM 773 C C . VAL A 1 101 ? -12.391 -11.492 0.777 1 86.94 101 VAL A C 1
ATOM 775 O O . VAL A 1 101 ? -11.625 -11.5 1.741 1 86.94 101 VAL A O 1
ATOM 778 N N . GLU A 1 102 ? -13.156 -12.5 0.418 1 92.38 102 GLU A N 1
ATOM 779 C CA . GLU A 1 102 ? -13.078 -13.766 1.145 1 92.38 102 GLU A CA 1
ATOM 780 C C . GLU A 1 102 ? -12.039 -14.695 0.526 1 92.38 102 GLU A C 1
ATOM 782 O O . GLU A 1 102 ? -12.016 -14.891 -0.69 1 92.38 102 GLU A O 1
ATOM 787 N N . ARG A 1 103 ? -11.109 -15.211 1.456 1 94.31 103 ARG A N 1
ATOM 788 C CA . ARG A 1 103 ? -10.078 -16.172 1.044 1 94.31 103 ARG A CA 1
ATOM 789 C C . ARG A 1 103 ? -10.047 -17.375 1.974 1 94.31 103 ARG A C 1
ATOM 791 O O . ARG A 1 103 ? -10.562 -17.312 3.094 1 94.31 103 ARG A O 1
ATOM 798 N N . HIS A 1 104 ? -9.484 -18.5 1.42 1 96.38 104 HIS A N 1
ATOM 799 C CA . HIS A 1 104 ? -9.211 -19.641 2.293 1 96.38 104 HIS A CA 1
ATOM 800 C C . HIS A 1 104 ? -8.18 -19.281 3.355 1 96.38 104 HIS A C 1
ATOM 802 O O . HIS A 1 104 ? -7.176 -18.625 3.059 1 96.38 104 HIS A O 1
ATOM 808 N N . ALA A 1 105 ? -8.414 -19.75 4.551 1 89.56 105 ALA A N 1
ATOM 809 C CA . ALA A 1 105 ? -7.562 -19.391 5.672 1 89.56 105 ALA A CA 1
ATOM 810 C C . ALA A 1 105 ? -6.18 -20.016 5.543 1 89.56 105 ALA A C 1
ATOM 812 O O . ALA A 1 105 ? -5.184 -19.453 6 1 89.56 105 ALA A O 1
ATOM 813 N N . ARG A 1 106 ? -6.215 -21.188 4.949 1 93.44 106 ARG A N 1
ATOM 814 C CA . ARG A 1 106 ? -4.98 -21.953 4.773 1 93.44 106 ARG A CA 1
ATOM 815 C C . ARG A 1 106 ? -4.93 -22.609 3.398 1 93.44 106 ARG A C 1
ATOM 817 O O . ARG A 1 106 ? -5.934 -23.141 2.924 1 93.44 106 ARG A O 1
ATOM 824 N N . ILE A 1 107 ? -3.74 -22.625 2.828 1 98 107 ILE A N 1
ATOM 825 C CA . ILE A 1 107 ? -3.586 -23.281 1.534 1 98 107 ILE A CA 1
ATOM 826 C C . ILE A 1 107 ? -2.232 -23.984 1.469 1 98 107 ILE A C 1
ATOM 828 O O . ILE A 1 107 ? -1.357 -23.734 2.303 1 98 107 ILE A O 1
ATOM 832 N N . ARG A 1 108 ? -2.148 -24.891 0.543 1 98.5 108 ARG A N 1
ATOM 833 C CA . ARG A 1 108 ? -0.887 -25.484 0.118 1 98.5 108 ARG A CA 1
ATOM 834 C C . ARG A 1 108 ? -0.613 -25.188 -1.354 1 98.5 108 ARG A C 1
ATOM 836 O O . ARG A 1 108 ? -1.498 -25.344 -2.197 1 98.5 108 ARG A O 1
ATOM 843 N N . LEU A 1 109 ? 0.595 -24.703 -1.614 1 98.12 109 LEU A N 1
ATOM 844 C CA . LEU A 1 109 ? 0.905 -24.438 -3.016 1 98.12 109 LEU A CA 1
ATOM 845 C C . LEU A 1 109 ? 2.143 -25.219 -3.453 1 98.12 109 LEU A C 1
ATOM 847 O O . LEU A 1 109 ? 2.979 -25.578 -2.623 1 98.12 109 LEU A O 1
ATOM 851 N N . ARG A 1 110 ? 2.162 -25.547 -4.695 1 98.62 110 ARG A N 1
ATOM 852 C CA . ARG A 1 110 ? 3.322 -26.078 -5.414 1 98.62 110 ARG A CA 1
ATOM 853 C C . ARG A 1 110 ? 3.863 -25.047 -6.398 1 98.62 110 ARG A C 1
ATOM 855 O O . ARG A 1 110 ? 3.092 -24.359 -7.074 1 98.62 110 ARG A O 1
ATOM 862 N N . TYR A 1 111 ? 5.203 -24.922 -6.422 1 98.69 111 TYR A N 1
ATOM 863 C CA . TYR A 1 111 ? 5.832 -23.969 -7.328 1 98.69 111 TYR A CA 1
ATOM 864 C C . TYR A 1 111 ? 7.262 -2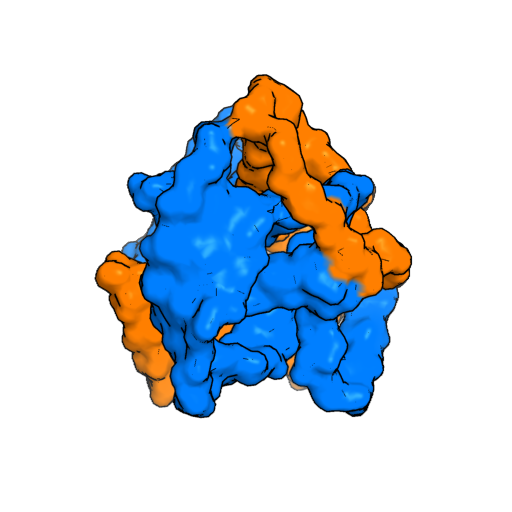4.391 -7.656 1 98.69 111 TYR A C 1
ATOM 866 O O . TYR A 1 111 ? 7.742 -25.406 -7.172 1 98.69 111 TYR A O 1
ATOM 874 N N . GLN A 1 112 ? 7.879 -23.75 -8.562 1 98.62 112 GLN A N 1
ATOM 875 C CA . GLN A 1 112 ? 9.312 -23.922 -8.805 1 98.62 112 GLN A CA 1
ATOM 876 C C . GLN A 1 112 ? 10.094 -22.688 -8.352 1 98.62 112 GLN A C 1
ATOM 878 O O . GLN A 1 112 ? 9.562 -21.578 -8.352 1 98.62 112 GLN A O 1
ATOM 883 N N . ASP A 1 113 ? 11.328 -22.906 -7.926 1 97.38 113 ASP A N 1
ATOM 884 C CA . ASP A 1 113 ? 12.219 -21.781 -7.645 1 97.38 113 ASP A CA 1
ATOM 885 C C . ASP A 1 113 ? 12.914 -21.312 -8.914 1 97.38 113 ASP A C 1
ATOM 887 O O . ASP A 1 113 ? 12.609 -21.781 -10.008 1 97.38 113 ASP A O 1
ATOM 891 N N . LEU A 1 114 ? 13.875 -20.406 -8.828 1 96.94 114 LEU A N 1
ATOM 892 C CA . LEU A 1 114 ? 14.492 -19.75 -9.984 1 96.94 114 LEU A CA 1
ATOM 893 C C . LEU A 1 114 ? 15.383 -20.734 -10.742 1 96.94 114 LEU A C 1
ATOM 895 O O . LEU A 1 114 ? 15.758 -20.469 -11.891 1 96.94 114 LEU A O 1
ATOM 899 N N . ASP A 1 115 ? 15.625 -21.844 -10.055 1 96.88 115 ASP A N 1
ATOM 900 C CA . ASP A 1 115 ? 16.453 -22.859 -10.695 1 96.88 115 ASP A CA 1
ATOM 901 C C . ASP A 1 115 ? 15.602 -23.969 -11.297 1 96.88 115 ASP A C 1
ATOM 903 O O . ASP A 1 115 ? 16.125 -24.922 -11.867 1 96.88 115 ASP A O 1
ATOM 907 N N . GLY A 1 116 ? 14.312 -23.969 -11.125 1 97.56 116 GLY A N 1
ATOM 908 C CA . GLY A 1 116 ? 13.391 -24.922 -11.711 1 97.56 116 GLY A CA 1
ATOM 909 C C . GLY A 1 116 ? 13.07 -26.094 -10.797 1 97.56 116 GLY A C 1
ATOM 910 O O . GLY A 1 116 ? 12.375 -27.031 -11.195 1 97.56 116 GLY A O 1
ATOM 911 N N . ASN A 1 117 ? 13.547 -26.016 -9.539 1 98.12 117 ASN A N 1
ATOM 912 C CA . ASN A 1 117 ? 13.266 -27.078 -8.578 1 98.12 117 ASN A CA 1
ATOM 913 C C . ASN A 1 117 ? 11.875 -26.938 -7.977 1 98.12 117 ASN A C 1
ATOM 915 O O . ASN A 1 117 ? 11.492 -25.844 -7.531 1 98.12 117 ASN A O 1
ATOM 919 N N . GLU A 1 118 ? 11.227 -28.031 -7.91 1 98.06 118 GLU A N 1
ATOM 920 C CA . GLU A 1 118 ? 9.875 -28.031 -7.359 1 98.06 118 GLU A CA 1
ATOM 921 C C . GLU A 1 118 ? 9.898 -27.828 -5.844 1 98.06 118 GLU A C 1
ATOM 923 O O . GLU A 1 118 ? 10.727 -28.422 -5.148 1 98.06 118 GLU A O 1
ATOM 928 N N . GLN A 1 119 ? 9.031 -26.953 -5.391 1 98.19 119 GLN A N 1
ATOM 929 C CA . GLN A 1 119 ? 8.852 -26.656 -3.973 1 98.19 119 GLN A CA 1
ATOM 930 C C . GLN A 1 119 ? 7.383 -26.781 -3.574 1 98.19 119 GLN A C 1
ATOM 932 O O . GLN A 1 119 ? 6.492 -26.625 -4.41 1 98.19 119 GLN A O 1
ATOM 937 N N . THR A 1 120 ? 7.184 -27.156 -2.34 1 98.06 120 THR A N 1
ATOM 938 C CA . THR A 1 120 ? 5.852 -27.094 -1.747 1 98.06 120 THR A CA 1
ATOM 939 C C . THR A 1 120 ? 5.859 -26.25 -0.474 1 98.06 120 THR A C 1
ATOM 941 O O . THR A 1 120 ? 6.809 -26.312 0.308 1 98.06 120 THR A O 1
ATOM 944 N N . GLU A 1 121 ? 4.793 -25.484 -0.293 1 96.69 121 GLU A N 1
ATOM 945 C CA . GLU A 1 121 ? 4.715 -24.609 0.872 1 96.69 121 GLU A CA 1
ATOM 946 C C . GLU A 1 121 ? 3.279 -24.484 1.378 1 96.69 121 GLU A C 1
ATOM 948 O O . GLU A 1 121 ? 2.34 -24.422 0.583 1 96.69 121 GLU A O 1
ATOM 953 N N . GLU A 1 122 ? 3.178 -24.562 2.666 1 96.12 122 GLU A N 1
ATOM 954 C CA . GLU A 1 122 ? 1.9 -24.234 3.291 1 96.12 122 GLU A CA 1
ATOM 955 C C . GLU A 1 122 ? 1.907 -22.812 3.842 1 96.12 122 GLU A C 1
ATOM 957 O O . GLU A 1 122 ? 2.922 -22.344 4.367 1 96.12 122 GLU A O 1
ATOM 962 N N . SER A 1 123 ? 0.824 -22.125 3.648 1 91.62 123 SER A N 1
ATOM 963 C CA . SER A 1 123 ? 0.713 -20.781 4.176 1 91.62 123 SER A CA 1
ATOM 964 C C . SER A 1 123 ? -0.635 -20.547 4.852 1 91.62 123 SER A C 1
ATOM 966 O O . SER A 1 123 ? -1.602 -21.266 4.57 1 91.62 123 SER A O 1
ATOM 968 N N . ASP A 1 124 ? -0.627 -19.609 5.801 1 85.38 124 ASP A N 1
ATOM 969 C CA . ASP A 1 124 ? -1.849 -19.234 6.508 1 85.38 124 ASP A CA 1
ATOM 970 C C . ASP A 1 124 ? -1.935 -17.719 6.691 1 85.38 124 ASP A C 1
ATOM 972 O O . ASP A 1 124 ? -0.995 -16.984 6.359 1 85.38 124 ASP A O 1
ATOM 976 N N . GLY A 1 125 ? -3.178 -17.281 6.996 1 77.62 125 GLY A N 1
ATOM 977 C CA . GLY A 1 125 ? -3.355 -15.867 7.285 1 77.62 125 GLY A CA 1
ATOM 978 C C . GLY A 1 125 ? -3.025 -14.977 6.105 1 77.62 125 GLY A C 1
ATOM 979 O O . GLY A 1 125 ? -3.494 -15.211 4.988 1 77.62 125 GLY A O 1
ATOM 980 N N . LEU A 1 126 ? -2.201 -13.938 6.312 1 73.88 126 LEU A N 1
ATOM 981 C CA . LEU A 1 126 ? -1.913 -12.914 5.312 1 73.88 126 LEU A CA 1
ATOM 982 C C . LEU A 1 126 ? -1.136 -13.5 4.141 1 73.88 126 LEU A C 1
ATOM 984 O O . LEU A 1 126 ? -1.404 -13.164 2.982 1 73.88 126 LEU A O 1
ATOM 988 N N . LEU A 1 127 ? -0.235 -14.391 4.52 1 82.75 127 LEU A N 1
ATOM 989 C CA . LEU A 1 127 ? 0.548 -15 3.449 1 82.75 127 LEU A CA 1
ATOM 990 C C . LEU A 1 127 ? -0.343 -15.812 2.518 1 82.75 127 LEU A C 1
ATOM 992 O O . LEU A 1 127 ? -0.185 -15.766 1.296 1 82.75 127 LEU A O 1
ATOM 996 N N . ALA A 1 128 ? -1.287 -16.516 3.129 1 90.44 128 ALA A N 1
ATOM 997 C CA . ALA A 1 128 ? -2.227 -17.297 2.332 1 90.44 128 ALA A CA 1
ATOM 998 C C . ALA A 1 128 ? -3.078 -16.391 1.444 1 90.44 128 ALA A C 1
ATOM 1000 O O . ALA A 1 128 ? -3.307 -16.703 0.272 1 90.44 128 ALA A O 1
ATOM 1001 N N . VAL A 1 129 ? -3.51 -15.297 1.957 1 86.94 129 VAL A N 1
ATOM 1002 C CA . VAL A 1 129 ? -4.324 -14.328 1.225 1 86.94 129 VAL A CA 1
ATOM 1003 C C . VAL A 1 129 ? -3.531 -13.781 0.042 1 86.94 129 VAL A C 1
ATOM 1005 O O . VAL A 1 129 ? -4.035 -13.734 -1.083 1 86.94 129 VAL A O 1
ATOM 1008 N N . CYS A 1 130 ? -2.248 -13.398 0.269 1 88.81 130 CYS A N 1
ATOM 1009 C CA . CYS A 1 130 ? -1.408 -12.828 -0.777 1 88.81 130 CYS A CA 1
ATOM 1010 C C . CYS A 1 130 ? -1.159 -13.836 -1.891 1 88.81 130 CYS A C 1
ATOM 1012 O O . CYS A 1 130 ? -1.231 -13.492 -3.072 1 88.81 130 CYS A O 1
ATOM 1014 N N . HIS A 1 131 ? -0.917 -15.07 -1.478 1 95.38 131 HIS A N 1
ATOM 1015 C CA . HIS A 1 131 ? -0.73 -16.125 -2.469 1 95.38 131 HIS A CA 1
ATOM 1016 C C . HIS A 1 131 ? -1.959 -16.266 -3.361 1 95.38 131 HIS A C 1
ATOM 1018 O O . HIS A 1 131 ? -1.837 -16.328 -4.586 1 95.38 131 HIS A O 1
ATOM 1024 N N . GLN A 1 132 ? -3.098 -16.375 -2.736 1 96.94 132 GLN A N 1
ATOM 1025 C CA . GLN A 1 132 ? -4.34 -16.531 -3.488 1 96.94 132 GLN A CA 1
ATOM 1026 C C . GLN A 1 132 ? -4.574 -15.344 -4.422 1 96.94 132 GLN A C 1
ATOM 1028 O O . GLN A 1 132 ? -4.949 -15.531 -5.582 1 96.94 132 GLN A O 1
ATOM 1033 N N . HIS A 1 133 ? -4.32 -14.109 -4 1 94.94 133 HIS A N 1
ATOM 1034 C CA . HIS A 1 133 ? -4.469 -12.891 -4.797 1 94.94 133 HIS A CA 1
ATOM 1035 C C . HIS A 1 133 ? -3.594 -12.938 -6.043 1 94.94 133 HIS A C 1
ATOM 1037 O O . HIS A 1 133 ? -4.082 -12.727 -7.156 1 94.94 133 HIS A O 1
ATOM 1043 N N . GLU A 1 134 ? -2.275 -13.234 -5.801 1 96.56 134 GLU A N 1
ATOM 1044 C CA . GLU A 1 134 ? -1.327 -13.227 -6.91 1 96.56 134 GLU A CA 1
ATOM 1045 C C . GLU A 1 134 ? -1.593 -14.375 -7.879 1 96.56 134 GLU A C 1
ATOM 1047 O O . GLU A 1 134 ? -1.464 -14.211 -9.094 1 96.56 134 GLU A O 1
ATOM 1052 N N . ILE A 1 135 ? -2.004 -15.562 -7.367 1 98.19 135 ILE A N 1
ATOM 1053 C CA . ILE A 1 135 ? -2.268 -16.703 -8.234 1 98.19 135 ILE A CA 1
ATOM 1054 C C . ILE A 1 135 ? -3.543 -16.469 -9.039 1 98.19 135 ILE A C 1
ATOM 1056 O O . ILE A 1 135 ? -3.623 -16.828 -10.211 1 98.19 135 ILE A O 1
ATOM 1060 N N . ASP A 1 136 ? -4.586 -15.867 -8.422 1 97.81 136 ASP A N 1
ATOM 1061 C CA . ASP A 1 136 ? -5.742 -15.414 -9.188 1 97.81 136 ASP A CA 1
ATOM 1062 C C . ASP A 1 136 ? -5.309 -14.57 -10.383 1 97.81 136 ASP A C 1
ATOM 1064 O O . ASP A 1 136 ? -5.758 -14.805 -11.508 1 97.81 136 ASP A O 1
ATOM 1068 N N . GLN A 1 137 ? -4.41 -13.633 -10.164 1 96.69 137 GLN A N 1
ATOM 1069 C CA . GLN A 1 137 ? -3.936 -12.766 -11.242 1 96.69 137 GLN A CA 1
ATOM 1070 C C . GLN A 1 137 ? -3.289 -13.57 -12.359 1 96.69 137 GLN A C 1
ATOM 1072 O O . GLN A 1 137 ? -3.516 -13.297 -13.539 1 96.69 137 GLN A O 1
ATOM 1077 N N . LEU A 1 138 ? -2.496 -14.539 -11.953 1 98.12 138 LEU A N 1
ATOM 1078 C CA . LEU A 1 138 ? -1.85 -15.391 -12.953 1 98.12 138 LEU A CA 1
ATOM 1079 C C . LEU A 1 138 ? -2.885 -16.156 -13.766 1 98.12 138 LEU A C 1
ATOM 1081 O O . LEU A 1 138 ? -2.656 -16.469 -14.938 1 98.12 138 LEU A O 1
ATOM 1085 N N . ASP A 1 139 ? -4.023 -16.453 -13.125 1 98 139 ASP A N 1
ATOM 1086 C CA . ASP A 1 139 ? -5.078 -17.234 -13.773 1 98 139 ASP A CA 1
ATOM 1087 C C . ASP A 1 139 ? -6.035 -16.328 -14.539 1 98 139 ASP A C 1
ATOM 1089 O O . ASP A 1 139 ? -7.051 -16.781 -15.062 1 98 139 ASP A O 1
ATOM 1093 N N . GLY A 1 140 ? -5.781 -15.055 -14.547 1 96.06 140 GLY A N 1
ATOM 1094 C CA . GLY A 1 140 ? -6.613 -14.102 -15.266 1 96.06 140 GLY A CA 1
ATOM 1095 C C . GLY A 1 140 ? -7.82 -13.641 -14.477 1 96.06 140 GLY A C 1
ATOM 1096 O O . GLY A 1 140 ? -8.828 -13.219 -15.055 1 96.06 140 GLY A O 1
ATOM 1097 N N . ILE A 1 141 ? -7.734 -13.828 -13.219 1 96.56 141 ILE A N 1
ATOM 1098 C CA . ILE A 1 141 ? -8.805 -13.383 -12.328 1 96.56 141 ILE A CA 1
ATOM 1099 C C . ILE A 1 141 ? -8.352 -12.148 -11.562 1 96.56 141 ILE A C 1
ATOM 1101 O O . ILE A 1 141 ? -7.531 -12.242 -10.641 1 96.56 141 ILE A O 1
ATOM 1105 N N . PHE A 1 142 ? -8.852 -11 -11.945 1 94.88 142 PHE A N 1
ATOM 1106 C CA . PHE A 1 142 ? -8.555 -9.781 -11.195 1 94.88 142 PHE A CA 1
ATOM 1107 C C . PHE A 1 142 ? -9.352 -9.742 -9.898 1 94.88 142 PHE A C 1
ATOM 1109 O O . PHE A 1 142 ? -10.484 -10.211 -9.844 1 94.88 142 PHE A O 1
ATOM 1116 N N . TRP A 1 143 ? -8.797 -9.188 -8.852 1 92.94 143 TRP A N 1
ATOM 1117 C CA . TRP A 1 143 ? -9.289 -9.352 -7.492 1 92.94 143 TRP A CA 1
ATOM 1118 C C . TRP A 1 143 ? -10.719 -8.836 -7.367 1 92.94 143 TRP A C 1
ATOM 1120 O O . TRP A 1 143 ? -11.508 -9.359 -6.578 1 92.94 143 TRP A O 1
ATOM 1130 N N . VAL A 1 144 ? -11.18 -7.93 -8.203 1 93.5 144 VAL A N 1
ATOM 1131 C CA . VAL A 1 144 ? -12.516 -7.355 -8.078 1 93.5 144 VAL A CA 1
ATOM 1132 C C . VAL A 1 144 ? -13.562 -8.367 -8.555 1 93.5 144 VAL A C 1
ATOM 1134 O O . VAL A 1 144 ? -14.75 -8.227 -8.258 1 93.5 144 VAL A O 1
ATOM 1137 N N . GLN A 1 145 ? -13.125 -9.367 -9.305 1 95.56 145 GLN A N 1
ATOM 1138 C CA . GLN A 1 145 ? -14.023 -10.422 -9.766 1 95.56 145 GLN A CA 1
ATOM 1139 C C . GLN A 1 145 ? -14.469 -11.305 -8.609 1 95.56 145 GLN A C 1
ATOM 1141 O O . GLN A 1 145 ? -15.422 -12.078 -8.742 1 95.56 145 GLN A O 1
ATOM 1146 N N . ARG A 1 146 ? -13.812 -11.195 -7.465 1 95.88 146 ARG A N 1
ATOM 1147 C CA . ARG A 1 146 ? -14.18 -11.961 -6.277 1 95.88 146 ARG A CA 1
ATOM 1148 C C . ARG A 1 146 ? -15.281 -11.266 -5.492 1 95.88 146 ARG A C 1
ATOM 1150 O O . ARG A 1 146 ? -15.828 -11.82 -4.539 1 95.88 146 ARG A O 1
ATOM 1157 N N . LEU A 1 147 ? -15.664 -10.094 -5.883 1 94.5 147 LEU A N 1
ATOM 1158 C CA . LEU A 1 147 ? -16.719 -9.32 -5.238 1 94.5 147 LEU A CA 1
ATOM 1159 C C . LEU A 1 147 ? -18.078 -9.609 -5.879 1 94.5 147 LEU A C 1
ATOM 1161 O O . LEU A 1 147 ? -18.141 -10.047 -7.027 1 94.5 147 LEU A O 1
ATOM 1165 N N . SER A 1 148 ? -19.078 -9.359 -5.074 1 94.12 148 SER A N 1
ATOM 1166 C CA . SER A 1 148 ? -20.406 -9.383 -5.68 1 94.12 148 SER A CA 1
ATOM 1167 C C . SER A 1 148 ? -20.531 -8.336 -6.785 1 94.12 148 SER A C 1
ATOM 1169 O O . SER A 1 148 ? -19.766 -7.375 -6.82 1 94.12 148 SER A O 1
ATOM 1171 N N . ARG A 1 149 ? -21.469 -8.562 -7.625 1 94 149 ARG A N 1
ATOM 1172 C CA . ARG A 1 149 ? -21.672 -7.66 -8.758 1 94 149 ARG A CA 1
ATOM 1173 C C . ARG A 1 149 ? -21.859 -6.223 -8.281 1 94 149 ARG A C 1
ATOM 1175 O O . ARG A 1 149 ? -21.25 -5.301 -8.812 1 94 149 ARG A O 1
ATOM 1182 N N . LEU A 1 150 ? -22.672 -5.98 -7.285 1 93.81 150 LEU A N 1
ATOM 1183 C CA . LEU A 1 150 ? -22.969 -4.648 -6.766 1 93.81 150 LEU A CA 1
ATOM 1184 C C . LEU A 1 150 ? -21.719 -4 -6.191 1 93.81 150 LEU A C 1
ATOM 1186 O O . LEU A 1 150 ? -21.422 -2.84 -6.488 1 93.81 150 LEU A O 1
ATOM 1190 N N . ARG A 1 151 ? -20.984 -4.719 -5.383 1 90.31 151 ARG A N 1
ATOM 1191 C CA . ARG A 1 151 ? -19.781 -4.184 -4.766 1 90.31 151 ARG A CA 1
ATOM 1192 C C . ARG A 1 151 ? -18.719 -3.859 -5.816 1 90.31 151 ARG A C 1
ATOM 1194 O O . ARG A 1 151 ? -18.031 -2.838 -5.723 1 90.31 151 ARG A O 1
ATOM 1201 N N . ARG A 1 152 ? -18.625 -4.691 -6.809 1 94.88 152 ARG A N 1
ATOM 1202 C CA . ARG A 1 152 ? -17.688 -4.48 -7.898 1 94.88 152 ARG A CA 1
ATOM 1203 C C . ARG A 1 152 ? -18 -3.199 -8.656 1 94.88 152 ARG A C 1
ATOM 1205 O O . ARG A 1 152 ? -17.109 -2.383 -8.914 1 94.88 152 ARG A O 1
ATOM 1212 N N . GLU A 1 153 ? -19.203 -2.977 -8.93 1 93.19 153 GLU A N 1
ATOM 1213 C CA . GLU A 1 153 ? -19.625 -1.792 -9.672 1 93.19 153 GLU A CA 1
ATOM 1214 C C . GLU A 1 153 ? -19.328 -0.516 -8.891 1 93.19 153 GLU A C 1
ATOM 1216 O O . GLU A 1 153 ? -18.859 0.471 -9.453 1 93.19 153 GLU A O 1
ATOM 1221 N N . ARG A 1 154 ? -19.641 -0.57 -7.637 1 86.12 154 ARG A N 1
ATOM 1222 C CA . ARG A 1 154 ? -19.391 0.584 -6.777 1 86.12 154 ARG A CA 1
ATOM 1223 C C . ARG A 1 154 ? -17.906 0.909 -6.719 1 86.12 154 ARG A C 1
ATOM 1225 O O . ARG A 1 154 ? -17.516 2.078 -6.773 1 86.12 154 ARG A O 1
ATOM 1232 N N . LEU A 1 155 ? -17.109 -0.144 -6.602 1 83.5 155 LEU A N 1
ATOM 1233 C CA . LEU A 1 155 ? -15.664 0.032 -6.492 1 83.5 155 LEU A CA 1
ATOM 1234 C C . LEU A 1 155 ? -15.086 0.615 -7.777 1 83.5 155 LEU A C 1
ATOM 1236 O O . LEU A 1 155 ? -14.219 1.492 -7.734 1 83.5 155 LEU A O 1
ATOM 1240 N N . ILE A 1 156 ? -15.594 0.141 -8.891 1 88.5 156 ILE A N 1
ATOM 1241 C CA . ILE A 1 156 ? -15.125 0.607 -10.195 1 88.5 156 ILE A CA 1
ATOM 1242 C C . ILE A 1 156 ? -15.484 2.08 -10.375 1 88.5 156 ILE A C 1
ATOM 1244 O O . ILE A 1 156 ? -14.656 2.873 -10.836 1 88.5 156 ILE A O 1
ATOM 1248 N N . LYS A 1 157 ? -16.625 2.469 -9.914 1 83.44 157 LYS A N 1
ATOM 1249 C CA . LYS A 1 157 ? -17.031 3.867 -9.984 1 83.44 157 LYS A CA 1
ATOM 1250 C C . LYS A 1 157 ? -16.141 4.75 -9.125 1 83.44 157 LYS A C 1
ATOM 1252 O O . LYS A 1 157 ? -15.734 5.836 -9.547 1 83.44 157 LYS A O 1
ATOM 1257 N N . ARG A 1 158 ? -15.898 4.258 -7.965 1 72.75 158 ARG A N 1
ATOM 1258 C CA . ARG A 1 158 ? -15.016 4.992 -7.062 1 72.75 158 ARG A CA 1
ATOM 1259 C C . ARG A 1 158 ? -13.641 5.188 -7.68 1 72.75 158 ARG A C 1
ATOM 1261 O O . ARG A 1 158 ? -13.07 6.277 -7.613 1 72.75 158 ARG A O 1
ATOM 1268 N N . TYR A 1 159 ? -13.07 4.133 -8.266 1 79.25 159 TYR A N 1
ATOM 1269 C CA . TYR A 1 159 ? -11.75 4.199 -8.891 1 79.25 159 TYR A CA 1
ATOM 1270 C C . TYR A 1 159 ? -11.742 5.188 -10.047 1 79.25 159 TYR A C 1
ATOM 1272 O O . TYR A 1 159 ? -10.805 5.977 -10.188 1 79.25 159 TYR A O 1
ATOM 1280 N N . GLU A 1 160 ? -12.844 5.18 -10.828 1 77.56 160 GLU A N 1
ATOM 1281 C CA . GLU A 1 160 ? -12.961 6.086 -11.961 1 77.56 160 GLU A CA 1
ATOM 1282 C C . GLU A 1 160 ? -12.984 7.543 -11.508 1 77.56 160 GLU A C 1
ATOM 1284 O O . GLU A 1 160 ? -12.406 8.414 -12.164 1 77.56 160 GLU A O 1
ATOM 1289 N N . LYS A 1 161 ? -13.609 7.754 -10.438 1 67 161 LYS A N 1
ATOM 1290 C CA . LYS A 1 161 ? -13.688 9.109 -9.898 1 67 161 LYS A CA 1
ATOM 1291 C C . LYS A 1 161 ? -12.312 9.594 -9.43 1 67 161 LYS A C 1
ATOM 1293 O O . LYS A 1 161 ? -12 10.781 -9.531 1 67 161 LYS A O 1
ATOM 1298 N N . LEU A 1 162 ? -11.586 8.633 -9.008 1 60.62 162 LEU A N 1
ATOM 1299 C CA . LEU A 1 162 ? -10.258 8.977 -8.508 1 60.62 162 LEU A CA 1
ATOM 1300 C C . LEU A 1 162 ? -9.312 9.297 -9.656 1 60.62 162 LEU A C 1
ATOM 1302 O O . LEU A 1 162 ? -8.32 10.016 -9.477 1 60.62 162 LEU A O 1
ATOM 1306 N N . GLN A 1 163 ? -9.586 8.727 -10.805 1 59.81 163 GLN A N 1
ATOM 1307 C CA . GLN A 1 163 ? -8.719 8.938 -11.961 1 59.81 163 GLN A CA 1
ATOM 1308 C C . GLN A 1 163 ? -9.047 10.258 -12.664 1 59.81 163 GLN A C 1
ATOM 1310 O O . GLN A 1 163 ? -8.289 10.719 -13.516 1 59.81 163 GLN A O 1
ATOM 1315 N N . ARG A 1 164 ? -10.195 10.977 -12.375 1 48 164 ARG A N 1
ATOM 1316 C CA . ARG A 1 164 ? -10.586 12.258 -12.961 1 48 164 ARG A CA 1
ATOM 1317 C C . ARG A 1 164 ? -9.938 13.422 -12.211 1 48 164 ARG A C 1
ATOM 1319 O O . ARG A 1 164 ? -9.641 13.312 -11.023 1 48 164 ARG A O 1
ATOM 1326 N N . MET B 1 1 ? 18.609 -1.301 -11.219 1 57.59 1 MET B N 1
ATOM 1327 C CA . MET B 1 1 ? 17.25 -1.45 -10.688 1 57.59 1 MET B CA 1
ATOM 1328 C C . MET B 1 1 ? 16.219 -0.987 -11.711 1 57.59 1 MET B C 1
ATOM 1330 O O . MET B 1 1 ? 16.312 0.115 -12.25 1 57.59 1 MET B O 1
ATOM 1334 N N . THR B 1 2 ? 15.688 -1.972 -12.383 1 74.62 2 THR B N 1
ATOM 1335 C CA . THR B 1 2 ? 14.789 -1.564 -13.461 1 74.62 2 THR B CA 1
ATOM 1336 C C . THR B 1 2 ? 13.336 -1.591 -12.992 1 74.62 2 THR B C 1
ATOM 1338 O O . THR B 1 2 ? 12.797 -2.654 -12.68 1 74.62 2 THR B O 1
ATOM 1341 N N . VAL B 1 3 ? 12.859 -0.413 -12.781 1 74.88 3 VAL B N 1
ATOM 1342 C CA . VAL B 1 3 ? 11.445 -0.261 -12.469 1 74.88 3 VAL B CA 1
ATOM 1343 C C . VAL B 1 3 ? 10.633 -0.243 -13.766 1 74.88 3 VAL B C 1
ATOM 1345 O O . VAL B 1 3 ? 10.953 0.497 -14.695 1 74.88 3 VAL B O 1
ATOM 1348 N N . ARG B 1 4 ? 9.656 -1.118 -13.82 1 81 4 ARG B N 1
ATOM 1349 C CA . ARG B 1 4 ? 8.797 -1.228 -14.992 1 81 4 ARG B CA 1
ATOM 1350 C C . ARG B 1 4 ? 7.453 -0.551 -14.758 1 81 4 ARG B C 1
ATOM 1352 O O . ARG B 1 4 ? 7.09 -0.269 -13.609 1 81 4 ARG B O 1
ATOM 1359 N N . LEU B 1 5 ? 6.797 -0.181 -15.82 1 81.44 5 LEU B N 1
ATOM 1360 C CA . LEU B 1 5 ? 5.461 0.395 -15.719 1 81.44 5 LEU B CA 1
ATOM 1361 C C . LEU B 1 5 ? 4.445 -0.66 -15.297 1 81.44 5 LEU B C 1
ATOM 1363 O O . LEU B 1 5 ? 4.48 -1.794 -15.781 1 81.44 5 LEU B O 1
ATOM 1367 N N . ILE B 1 6 ? 3.535 -0.277 -14.445 1 82.31 6 ILE B N 1
ATOM 1368 C CA . ILE B 1 6 ? 2.473 -1.168 -13.992 1 82.31 6 ILE B CA 1
ATOM 1369 C C . ILE B 1 6 ? 1.248 -1.01 -14.891 1 82.31 6 ILE B C 1
ATOM 1371 O O . ILE B 1 6 ? 0.859 0.11 -15.227 1 82.31 6 ILE B O 1
ATOM 1375 N N . VAL B 1 7 ? 0.708 -2.109 -15.367 1 88.38 7 VAL B N 1
ATOM 1376 C CA . VAL B 1 7 ? -0.531 -2.141 -16.141 1 88.38 7 VAL B CA 1
ATOM 1377 C C . VAL B 1 7 ? -1.712 -1.798 -15.234 1 88.38 7 VAL B C 1
ATOM 1379 O O . VAL B 1 7 ? -1.902 -2.424 -14.188 1 88.38 7 VAL B O 1
ATOM 1382 N N . LYS B 1 8 ? -2.492 -0.809 -15.609 1 83.5 8 LYS B N 1
ATOM 1383 C CA . LYS B 1 8 ? -3.568 -0.334 -14.742 1 83.5 8 LYS B CA 1
ATOM 1384 C C . LYS B 1 8 ? -4.922 -0.872 -15.203 1 83.5 8 LYS B C 1
ATOM 1386 O O . LYS B 1 8 ? -5.141 -1.079 -16.391 1 83.5 8 LYS B O 1
ATOM 1391 N N . TYR B 1 9 ? -5.77 -1.174 -14.25 1 83.88 9 TYR B N 1
ATOM 1392 C CA . TYR B 1 9 ? -7.16 -1.477 -14.578 1 83.88 9 TYR B CA 1
ATOM 1393 C C . TYR B 1 9 ? -7.777 -0.365 -15.414 1 83.88 9 TYR B C 1
ATOM 1395 O O . TYR B 1 9 ? -7.527 0.818 -15.172 1 83.88 9 TYR B O 1
ATOM 1403 N N . PRO B 1 10 ? -8.477 -0.651 -16.625 1 90.38 10 PRO B N 1
ATOM 1404 C CA . PRO B 1 10 ? -9.047 -1.945 -17.016 1 90.38 10 PRO B CA 1
ATOM 1405 C C . PRO B 1 10 ? -8.281 -2.604 -18.156 1 90.38 10 PRO B C 1
ATOM 1407 O O . PRO B 1 10 ? -8.898 -3.225 -19.031 1 90.38 10 PRO B O 1
ATOM 1410 N N . ASP B 1 11 ? -7.02 -2.486 -18.234 1 90 11 ASP B N 1
ATOM 1411 C CA . ASP B 1 11 ? -6.23 -3.104 -19.297 1 90 11 ASP B CA 1
ATOM 1412 C C . ASP B 1 11 ? -6.547 -4.59 -19.422 1 90 11 ASP B C 1
ATOM 1414 O O . ASP B 1 11 ? -6.531 -5.32 -18.422 1 90 11 ASP B O 1
ATOM 1418 N N . PRO B 1 12 ? -6.879 -5.148 -20.578 1 91.56 12 PRO B N 1
ATOM 1419 C CA . PRO B 1 12 ? -7.301 -6.535 -20.766 1 91.56 12 PRO B CA 1
ATOM 1420 C C . PRO B 1 12 ? -6.211 -7.543 -20.406 1 91.56 12 PRO B C 1
ATOM 1422 O O . PRO B 1 12 ? -6.508 -8.703 -20.109 1 91.56 12 PRO B O 1
ATOM 1425 N N . ARG B 1 13 ? -4.977 -7.188 -20.375 1 91.75 13 ARG B N 1
ATOM 1426 C CA . ARG B 1 13 ? -3.889 -8.086 -20.016 1 91.75 13 ARG B CA 1
ATOM 1427 C C . ARG B 1 13 ? -4.031 -8.562 -18.562 1 91.75 13 ARG B C 1
ATOM 1429 O O . ARG B 1 13 ? -3.506 -9.609 -18.203 1 91.75 13 ARG B O 1
ATOM 1436 N N . LEU B 1 14 ? -4.793 -7.766 -17.688 1 91.25 14 LEU B N 1
ATOM 1437 C CA . LEU B 1 14 ? -4.977 -8.117 -16.281 1 91.25 14 LEU B CA 1
ATOM 1438 C C . LEU B 1 14 ? -5.969 -9.266 -16.125 1 91.25 14 LEU B C 1
ATOM 1440 O O . LEU B 1 14 ? -6.066 -9.875 -15.062 1 91.25 14 LEU B O 1
ATOM 1444 N N . ARG B 1 15 ? -6.652 -9.641 -17.297 1 91.69 15 ARG B N 1
ATOM 1445 C CA . ARG B 1 15 ? -7.648 -10.711 -17.25 1 91.69 15 ARG B CA 1
ATOM 1446 C C . ARG B 1 15 ? -7.242 -11.875 -18.156 1 91.69 15 ARG B C 1
ATOM 1448 O O . ARG B 1 15 ? -8.078 -12.703 -18.516 1 91.69 15 ARG B O 1
ATOM 1455 N N . ALA B 1 16 ? -6.047 -11.883 -18.547 1 94.88 16 ALA B N 1
ATOM 1456 C CA . ALA B 1 16 ? -5.52 -12.984 -19.344 1 94.88 16 ALA B CA 1
ATOM 1457 C C . ALA B 1 16 ? -4.699 -13.938 -18.484 1 94.88 16 ALA B C 1
ATOM 1459 O O . ALA B 1 16 ? -3.906 -13.508 -17.641 1 94.88 16 ALA B O 1
ATOM 1460 N N . ALA B 1 17 ? -4.945 -15.281 -18.734 1 96.5 17 ALA B N 1
ATOM 1461 C CA . ALA B 1 17 ? -4.133 -16.266 -18.016 1 96.5 17 ALA B CA 1
ATOM 1462 C C . ALA B 1 17 ? -2.676 -16.188 -18.469 1 96.5 17 ALA B C 1
ATOM 1464 O O . ALA B 1 17 ? -2.385 -16.062 -19.656 1 96.5 17 ALA B O 1
ATOM 1465 N N . ALA B 1 18 ? -1.773 -16.219 -17.5 1 97.69 18 ALA B N 1
ATOM 1466 C CA . ALA B 1 18 ? -0.347 -16.141 -17.797 1 97.69 18 ALA B CA 1
ATOM 1467 C C . ALA B 1 18 ? 0.18 -17.5 -18.266 1 97.69 18 ALA B C 1
ATOM 1469 O O . ALA B 1 18 ? -0.337 -18.547 -17.844 1 97.69 18 ALA B O 1
ATOM 1470 N N . GLU B 1 19 ? 1.198 -17.5 -19.016 1 97.75 19 GLU B N 1
ATOM 1471 C CA . GLU B 1 19 ? 1.792 -18.703 -19.562 1 97.75 19 GLU B CA 1
ATOM 1472 C C . GLU B 1 19 ? 2.797 -19.312 -18.578 1 97.75 19 GLU B C 1
ATOM 1474 O O . GLU B 1 19 ? 3.557 -18.594 -17.938 1 97.75 19 GLU B O 1
ATOM 1479 N N . PRO B 1 20 ? 2.811 -20.672 -18.531 1 97.94 20 PRO B N 1
ATOM 1480 C CA . PRO B 1 20 ? 3.822 -21.297 -17.672 1 97.94 20 PRO B CA 1
ATOM 1481 C C . PRO B 1 20 ? 5.25 -20.969 -18.109 1 97.94 20 PRO B C 1
ATOM 1483 O O . PRO B 1 20 ? 5.52 -20.828 -19.297 1 97.94 20 PRO B O 1
ATOM 1486 N N . VAL B 1 21 ? 6.137 -20.797 -17.156 1 98.12 21 VAL B N 1
ATOM 1487 C CA . VAL B 1 21 ? 7.566 -20.672 -17.406 1 98.12 21 VAL B CA 1
ATOM 1488 C C . VAL B 1 21 ? 8.172 -22.031 -17.703 1 98.12 21 VAL B C 1
ATOM 1490 O O . VAL B 1 21 ? 7.965 -22.984 -16.953 1 98.12 21 VAL B O 1
ATOM 1493 N N . THR B 1 22 ? 8.914 -22.109 -18.75 1 97.31 22 THR B N 1
ATOM 1494 C CA . THR B 1 22 ? 9.508 -23.391 -19.125 1 97.31 22 THR B CA 1
ATOM 1495 C C . THR B 1 22 ? 11.031 -23.266 -19.203 1 97.31 22 THR B C 1
ATOM 1497 O O . THR B 1 22 ? 11.727 -24.281 -19.312 1 97.31 22 THR B O 1
ATOM 1500 N N . THR B 1 23 ? 11.555 -22.062 -19.234 1 97 23 THR B N 1
ATOM 1501 C CA . THR B 1 23 ? 12.984 -21.797 -19.297 1 97 23 THR B CA 1
ATOM 1502 C C . THR B 1 23 ? 13.461 -21.094 -18.031 1 97 23 THR B C 1
ATOM 1504 O O . THR B 1 23 ? 12.945 -20.031 -17.688 1 97 23 THR B O 1
ATOM 1507 N N . PHE B 1 24 ? 14.461 -21.688 -17.344 1 97.25 24 PHE B N 1
ATOM 1508 C CA . PHE B 1 24 ? 14.961 -21.188 -16.078 1 97.25 24 PHE B CA 1
ATOM 1509 C C . PHE B 1 24 ? 16.375 -20.641 -16.219 1 97.25 24 PHE B C 1
ATOM 1511 O O . PHE B 1 24 ? 17.344 -21.281 -15.789 1 97.25 24 PHE B O 1
ATOM 1518 N N . ASP B 1 25 ? 16.484 -19.438 -16.844 1 96.5 25 ASP B N 1
ATOM 1519 C CA . ASP B 1 25 ? 17.766 -18.844 -17.188 1 96.5 25 ASP B CA 1
ATOM 1520 C C . ASP B 1 25 ? 17.906 -17.438 -16.625 1 96.5 25 ASP B C 1
ATOM 1522 O O . ASP B 1 25 ? 17.156 -17.047 -15.727 1 96.5 25 ASP B O 1
ATOM 1526 N N . GLU B 1 26 ? 18.906 -16.719 -17.156 1 95.5 26 GLU B N 1
ATOM 1527 C CA . GLU B 1 26 ? 19.203 -15.375 -16.672 1 95.5 26 GLU B CA 1
ATOM 1528 C C . GLU B 1 26 ? 18.062 -14.414 -16.969 1 95.5 26 GLU B C 1
ATOM 1530 O O . GLU B 1 26 ? 17.828 -13.453 -16.234 1 95.5 26 GLU B O 1
ATOM 1535 N N . GLY B 1 27 ? 17.312 -14.703 -18.047 1 95.5 27 GLY B N 1
ATOM 1536 C CA . GLY B 1 27 ? 16.156 -13.883 -18.359 1 95.5 27 GLY B CA 1
ATOM 1537 C C . GLY B 1 27 ? 15.086 -13.938 -17.297 1 95.5 27 GLY B C 1
ATOM 1538 O O . GLY B 1 27 ? 14.492 -12.914 -16.953 1 95.5 27 GLY B O 1
ATOM 1539 N N . LEU B 1 28 ? 14.906 -15.172 -16.812 1 96.56 28 LEU B N 1
ATOM 1540 C CA . LEU B 1 28 ? 13.938 -15.344 -15.734 1 96.56 28 LEU B CA 1
ATOM 1541 C C . LEU B 1 28 ? 14.383 -14.602 -14.477 1 96.56 28 LEU B C 1
ATOM 1543 O O . LEU B 1 28 ? 13.578 -13.93 -13.828 1 96.56 28 LEU B O 1
ATOM 1547 N N . ARG B 1 29 ? 15.641 -14.672 -14.133 1 95.5 29 ARG B N 1
ATOM 1548 C CA . ARG B 1 29 ? 16.188 -13.984 -12.961 1 95.5 29 ARG B CA 1
ATOM 1549 C C . ARG B 1 29 ? 16.047 -12.477 -13.102 1 95.5 29 ARG B C 1
ATOM 1551 O O . ARG B 1 29 ? 15.695 -11.789 -12.141 1 95.5 29 ARG B O 1
ATOM 1558 N N . LYS B 1 30 ? 16.25 -12.008 -14.266 1 94.5 30 LYS B N 1
ATOM 1559 C CA . LYS B 1 30 ? 16.109 -10.578 -14.531 1 94.5 30 LYS B CA 1
ATOM 1560 C C . LYS B 1 30 ? 14.664 -10.133 -14.375 1 94.5 30 LYS B C 1
ATOM 1562 O O . LYS B 1 30 ? 14.398 -9.055 -13.828 1 94.5 30 LYS B O 1
ATOM 1567 N N . LEU B 1 31 ? 13.758 -10.922 -14.867 1 95.31 31 LEU B N 1
ATOM 1568 C CA . LEU B 1 31 ? 12.336 -10.609 -14.727 1 95.31 31 LEU B CA 1
ATOM 1569 C C . LEU B 1 31 ? 11.953 -10.523 -13.25 1 95.31 31 LEU B C 1
ATOM 1571 O O . LEU B 1 31 ? 11.273 -9.578 -12.836 1 95.31 31 LEU B O 1
ATOM 1575 N N . ALA B 1 32 ? 12.422 -11.453 -12.438 1 95.25 32 ALA B N 1
ATOM 1576 C CA . ALA B 1 32 ? 12.133 -11.461 -11 1 95.25 32 ALA B CA 1
ATOM 1577 C C . ALA B 1 32 ? 12.688 -10.211 -10.32 1 95.25 32 ALA B C 1
ATOM 1579 O O . ALA B 1 32 ? 12.016 -9.594 -9.492 1 95.25 32 ALA B O 1
ATOM 1580 N N . ASP B 1 33 ? 13.867 -9.828 -10.734 1 91 33 ASP B N 1
ATOM 1581 C CA . ASP B 1 33 ? 14.492 -8.633 -10.18 1 91 33 ASP B CA 1
ATOM 1582 C C . ASP B 1 33 ? 13.703 -7.379 -10.555 1 91 33 ASP B C 1
ATOM 1584 O O . ASP B 1 33 ? 13.5 -6.492 -9.727 1 91 33 ASP B O 1
ATOM 1588 N N . ASP B 1 34 ? 13.242 -7.309 -11.773 1 89.12 34 ASP B N 1
ATOM 1589 C CA . ASP B 1 34 ? 12.438 -6.18 -12.227 1 89.12 34 ASP B CA 1
ATOM 1590 C C . ASP B 1 34 ? 11.141 -6.074 -11.438 1 89.12 34 ASP B C 1
ATOM 1592 O O . ASP B 1 34 ? 10.711 -4.977 -11.07 1 89.12 34 ASP B O 1
ATOM 1596 N N . LEU B 1 35 ? 10.5 -7.215 -11.172 1 90.94 35 LEU B N 1
ATOM 1597 C CA . LEU B 1 35 ? 9.266 -7.238 -10.398 1 90.94 35 LEU B CA 1
ATOM 1598 C C . LEU B 1 35 ? 9.5 -6.762 -8.969 1 90.94 35 LEU B C 1
ATOM 1600 O O . LEU B 1 35 ? 8.734 -5.957 -8.445 1 90.94 35 LEU B O 1
ATOM 1604 N N . LEU B 1 36 ? 10.57 -7.238 -8.383 1 84 36 LEU B N 1
ATOM 1605 C CA . LEU B 1 36 ? 10.906 -6.848 -7.02 1 84 36 LEU B CA 1
ATOM 1606 C C . LEU B 1 36 ? 11.133 -5.344 -6.926 1 84 36 LEU B C 1
ATOM 1608 O O . LEU B 1 36 ? 10.57 -4.68 -6.055 1 84 36 LEU B O 1
ATOM 1612 N N . ASP B 1 37 ? 11.906 -4.82 -7.879 1 77.94 37 ASP B N 1
ATOM 1613 C CA . ASP B 1 37 ? 12.18 -3.387 -7.914 1 77.94 37 ASP B CA 1
ATOM 1614 C C . ASP B 1 37 ? 10.891 -2.59 -8.102 1 77.94 37 ASP B C 1
ATOM 1616 O O . ASP B 1 37 ? 10.695 -1.554 -7.465 1 77.94 37 ASP B O 1
ATOM 1620 N N . THR B 1 38 ? 9.984 -3.074 -8.984 1 77.56 38 THR B N 1
ATOM 1621 C CA . THR B 1 38 ? 8.727 -2.396 -9.281 1 77.56 38 THR B CA 1
ATOM 1622 C C . THR B 1 38 ? 7.805 -2.41 -8.062 1 77.56 38 THR B C 1
ATOM 1624 O O . THR B 1 38 ? 7.211 -1.387 -7.715 1 77.56 38 THR B O 1
ATOM 1627 N N . MET B 1 39 ? 7.676 -3.592 -7.387 1 79.19 39 MET B N 1
ATOM 1628 C CA . MET B 1 39 ? 6.855 -3.736 -6.188 1 79.19 39 MET B CA 1
ATOM 1629 C C . MET B 1 39 ? 7.328 -2.793 -5.086 1 79.19 39 MET B C 1
ATOM 1631 O O . MET B 1 39 ? 6.516 -2.125 -4.445 1 79.19 39 MET B O 1
ATOM 1635 N N . ARG B 1 40 ? 8.688 -2.713 -4.914 1 68.56 40 ARG B N 1
ATOM 1636 C CA . ARG B 1 40 ? 9.258 -1.903 -3.842 1 68.56 40 ARG B CA 1
ATOM 1637 C C . ARG B 1 40 ? 9.102 -0.416 -4.137 1 68.56 40 ARG B C 1
ATOM 1639 O O . ARG B 1 40 ? 9.055 0.403 -3.215 1 68.56 40 ARG B O 1
ATOM 1646 N N . ALA B 1 41 ? 8.898 -0.204 -5.434 1 59.59 41 ALA B N 1
ATOM 1647 C CA . ALA B 1 41 ? 8.742 1.185 -5.859 1 59.59 41 ALA B CA 1
ATOM 1648 C C . ALA B 1 41 ? 7.277 1.601 -5.848 1 59.59 41 ALA B C 1
ATOM 1650 O O . ALA B 1 41 ? 6.961 2.781 -6.008 1 59.59 41 ALA B O 1
ATOM 1651 N N . ALA B 1 42 ? 6.301 0.52 -5.805 1 54.88 42 ALA B N 1
ATOM 1652 C CA . ALA B 1 42 ? 4.883 0.858 -5.879 1 54.88 42 ALA B CA 1
ATOM 1653 C C . ALA B 1 42 ? 4.461 1.728 -4.695 1 54.88 42 ALA B C 1
ATOM 1655 O O . ALA B 1 42 ? 4.777 1.415 -3.545 1 54.88 42 ALA B O 1
ATOM 1656 N N . PRO B 1 43 ? 4.098 2.896 -4.906 1 50.12 43 PRO B N 1
ATOM 1657 C CA . PRO B 1 43 ? 3.971 4.047 -4.008 1 50.12 43 PRO B CA 1
ATOM 1658 C C . PRO B 1 43 ? 2.881 3.854 -2.955 1 50.12 43 PRO B C 1
ATOM 1660 O O . PRO B 1 43 ? 1.882 3.178 -3.211 1 50.12 43 PRO B O 1
ATOM 1663 N N . GLY B 1 44 ? 3.352 3.844 -1.638 1 59.06 44 GLY B N 1
ATOM 1664 C CA . GLY B 1 44 ? 2.363 4.316 -0.682 1 59.06 44 GLY B CA 1
ATOM 1665 C C . GLY B 1 44 ? 1.735 5.641 -1.078 1 59.06 44 GLY B C 1
ATOM 1666 O O . GLY B 1 44 ? 2.123 6.242 -2.082 1 59.06 44 GLY B O 1
ATOM 1667 N N . ILE B 1 45 ? 0.664 6.012 -0.48 1 66.69 45 ILE B N 1
ATOM 1668 C CA . ILE B 1 45 ? -0.021 7.246 -0.857 1 66.69 45 ILE B CA 1
ATOM 1669 C C . ILE B 1 45 ? 0.581 8.422 -0.095 1 66.69 45 ILE B C 1
ATOM 1671 O O . ILE B 1 45 ? 0.701 9.523 -0.637 1 66.69 45 ILE B O 1
ATOM 1675 N N . GLY B 1 46 ? 1.167 8.188 1.209 1 82.88 46 GLY B N 1
ATOM 1676 C CA . GLY B 1 46 ? 1.672 9.289 2.004 1 82.88 46 GLY B CA 1
ATOM 1677 C C . GLY B 1 46 ? 2.562 8.852 3.15 1 82.88 46 GLY B C 1
ATOM 1678 O O . GLY B 1 46 ? 2.51 7.691 3.57 1 82.88 46 GLY B O 1
ATOM 1679 N N . ILE B 1 47 ? 3.383 9.836 3.59 1 89.06 47 ILE B N 1
ATOM 1680 C CA . ILE B 1 47 ? 4.301 9.594 4.699 1 89.06 47 ILE B CA 1
ATOM 1681 C C . ILE B 1 47 ? 4.586 10.906 5.426 1 89.06 47 ILE B C 1
ATOM 1683 O O . ILE B 1 47 ? 4.496 11.984 4.832 1 89.06 47 ILE B O 1
ATOM 1687 N N . THR B 1 48 ? 4.891 10.75 6.754 1 96 48 THR B N 1
ATOM 1688 C CA . THR B 1 48 ? 5.27 11.914 7.555 1 96 48 THR B CA 1
ATOM 1689 C C . THR B 1 48 ? 6.676 11.742 8.117 1 96 48 THR B C 1
ATOM 1691 O O . THR B 1 48 ? 7.215 10.633 8.133 1 96 48 THR B O 1
ATOM 1694 N N . ALA B 1 49 ? 7.234 12.891 8.555 1 96.5 49 ALA B N 1
ATOM 1695 C CA . ALA B 1 49 ? 8.562 12.852 9.164 1 96.5 49 ALA B CA 1
ATOM 1696 C C . ALA B 1 49 ? 8.578 11.922 10.375 1 96.5 49 ALA B C 1
ATOM 1698 O O . ALA B 1 49 ? 9.516 11.148 10.555 1 96.5 49 ALA B O 1
ATOM 1699 N N . PRO B 1 50 ? 7.516 11.867 11.156 1 95.69 50 PRO B N 1
ATOM 1700 C CA . PRO B 1 50 ? 7.535 10.961 12.297 1 95.69 50 PRO B CA 1
ATOM 1701 C C . PRO B 1 50 ? 7.613 9.492 11.883 1 95.69 50 PRO B C 1
ATOM 1703 O O . PRO B 1 50 ? 8.141 8.664 12.633 1 95.69 50 PRO B O 1
ATOM 1706 N N . HIS B 1 51 ? 7.152 9.164 10.727 1 92.75 51 HIS B N 1
ATOM 1707 C CA . HIS B 1 51 ? 7.215 7.789 10.25 1 92.75 51 HIS B CA 1
ATOM 1708 C C . HIS B 1 51 ? 8.656 7.316 10.117 1 92.75 51 HIS B C 1
ATOM 1710 O O . HIS B 1 51 ? 8.914 6.109 10.062 1 92.75 51 HIS B O 1
ATOM 1716 N N . ILE B 1 52 ? 9.578 8.297 10.062 1 89.75 52 ILE B N 1
ATOM 1717 C CA . ILE B 1 52 ? 10.977 7.883 9.984 1 89.75 52 ILE B CA 1
ATOM 1718 C C . ILE B 1 52 ? 11.719 8.352 11.227 1 89.75 52 ILE B C 1
ATOM 1720 O O . ILE B 1 52 ? 12.945 8.508 11.203 1 89.75 52 ILE B O 1
ATOM 1724 N N . GLY B 1 53 ? 11 8.766 12.25 1 92.81 53 GLY B N 1
ATOM 1725 C CA . GLY B 1 53 ? 11.594 9.047 13.547 1 92.81 53 GLY B CA 1
ATOM 1726 C C . GLY B 1 53 ? 11.992 10.5 13.719 1 92.81 53 GLY B C 1
ATOM 1727 O O . GLY B 1 53 ? 12.688 10.844 14.672 1 92.81 53 GLY B O 1
ATOM 1728 N N . ILE B 1 54 ? 11.609 11.375 12.82 1 94.94 54 ILE B N 1
ATOM 1729 C CA . ILE B 1 54 ? 11.922 12.797 12.922 1 94.94 54 ILE B CA 1
ATOM 1730 C C . ILE B 1 54 ? 10.664 13.57 13.336 1 94.94 54 ILE B C 1
ATOM 1732 O O . ILE B 1 54 ? 9.641 13.516 12.648 1 94.94 54 ILE B O 1
ATOM 1736 N N . SER B 1 55 ? 10.766 14.297 14.477 1 97.12 55 SER B N 1
ATOM 1737 C CA . SER B 1 55 ? 9.617 15 15.039 1 97.12 55 SER B CA 1
ATOM 1738 C C . SER B 1 55 ? 9.438 16.359 14.391 1 97.12 55 SER B C 1
ATOM 1740 O O . SER B 1 55 ? 9.664 17.391 15.023 1 97.12 55 SER B O 1
ATOM 1742 N N . LYS B 1 56 ? 9.047 16.438 13.102 1 98.06 56 LYS B N 1
ATOM 1743 C CA . LYS B 1 56 ? 8.758 17.656 12.367 1 98.06 56 LYS B CA 1
ATOM 1744 C C . LYS B 1 56 ? 7.457 17.531 11.57 1 98.06 56 LYS B C 1
ATOM 1746 O O . LYS B 1 56 ? 7.164 16.469 11.031 1 98.06 56 LYS B O 1
ATOM 1751 N N . ARG B 1 57 ? 6.742 18.609 11.477 1 98.69 57 ARG B N 1
ATOM 1752 C CA . ARG B 1 57 ? 5.449 18.609 10.805 1 98.69 57 ARG B CA 1
ATOM 1753 C C . ARG B 1 57 ? 5.621 18.719 9.289 1 98.69 57 ARG B C 1
ATOM 1755 O O . ARG B 1 57 ? 5.367 19.766 8.703 1 98.69 57 ARG B O 1
ATOM 1762 N N . VAL B 1 58 ? 6.031 17.609 8.711 1 98.56 58 VAL B N 1
ATOM 1763 C CA . VAL B 1 58 ? 6.262 17.5 7.277 1 98.56 58 VAL B CA 1
ATOM 1764 C C . VAL B 1 58 ? 5.508 16.297 6.719 1 98.56 58 VAL B C 1
ATOM 1766 O O . VAL B 1 58 ? 5.605 15.195 7.254 1 98.56 58 VAL B O 1
ATOM 1769 N N . VAL B 1 59 ? 4.719 16.5 5.676 1 97.62 59 VAL B N 1
ATOM 1770 C CA . VAL B 1 59 ? 3.973 15.453 4.988 1 97.62 59 VAL B CA 1
ATOM 1771 C C . VAL B 1 59 ? 4.387 15.406 3.518 1 97.62 59 VAL B C 1
ATOM 1773 O O . VAL B 1 59 ? 4.543 16.453 2.875 1 97.62 59 VAL B O 1
ATOM 1776 N N . VAL B 1 60 ? 4.633 14.234 2.99 1 93.19 60 VAL B N 1
ATOM 1777 C CA . VAL B 1 60 ? 4.742 14.008 1.554 1 93.19 60 VAL B CA 1
ATOM 1778 C C . VAL B 1 60 ? 3.6 13.102 1.087 1 93.19 60 VAL B C 1
ATOM 1780 O O . VAL B 1 60 ? 3.318 12.078 1.706 1 93.19 60 VAL B O 1
ATOM 1783 N N . LEU B 1 61 ? 2.865 13.57 0.016 1 89.31 61 LEU B N 1
ATOM 1784 C CA . LEU B 1 61 ? 1.758 12.805 -0.552 1 89.31 61 LEU B CA 1
ATOM 1785 C C . LEU B 1 61 ? 1.924 12.648 -2.059 1 89.31 61 LEU B C 1
ATOM 1787 O O . LEU B 1 61 ? 2.322 13.594 -2.746 1 89.31 61 LEU B O 1
ATOM 1791 N N . GLU B 1 62 ? 1.698 11.422 -2.535 1 78.94 62 GLU B N 1
ATOM 1792 C CA . GLU B 1 62 ? 1.653 11.188 -3.975 1 78.94 62 GLU B CA 1
ATOM 1793 C C . GLU B 1 62 ? 0.505 10.25 -4.344 1 78.94 62 GLU B C 1
ATOM 1795 O O . GLU B 1 62 ? 0.637 9.031 -4.254 1 78.94 62 GLU B O 1
ATOM 1800 N N . LEU B 1 63 ? -0.595 10.859 -4.688 1 67.19 63 LEU B N 1
ATOM 1801 C CA . LEU B 1 63 ? -1.781 10.078 -5.027 1 67.19 63 LEU B CA 1
ATOM 1802 C C . LEU B 1 63 ? -1.727 9.609 -6.477 1 67.19 63 LEU B C 1
ATOM 1804 O O . LEU B 1 63 ? -2.242 8.539 -6.805 1 67.19 63 LEU B O 1
ATOM 1808 N N . ASP B 1 64 ? -1.179 10.57 -7.305 1 57.56 64 ASP B N 1
ATOM 1809 C CA . ASP B 1 64 ? -1.02 10.32 -8.734 1 57.56 64 ASP B CA 1
ATOM 1810 C C . ASP B 1 64 ? 0.419 10.57 -9.18 1 57.56 64 ASP B C 1
ATOM 1812 O O . ASP B 1 64 ? 0.907 11.703 -9.102 1 57.56 64 ASP B O 1
ATOM 1816 N N . ARG B 1 65 ? 1.044 9.672 -9.625 1 53.69 65 ARG B N 1
ATOM 1817 C CA . ARG B 1 65 ? 2.439 9.828 -10.023 1 53.69 65 ARG B CA 1
ATOM 1818 C C . ARG B 1 65 ? 2.574 10.852 -11.148 1 53.69 65 ARG B C 1
ATOM 1820 O O . ARG B 1 65 ? 3.564 11.578 -11.219 1 53.69 65 ARG B O 1
ATOM 1827 N N . ALA B 1 66 ? 1.538 10.828 -12.031 1 54.94 66 ALA B N 1
ATOM 1828 C CA . ALA B 1 66 ? 1.588 11.758 -13.148 1 54.94 66 ALA B CA 1
ATOM 1829 C C . ALA B 1 66 ? 1.58 13.203 -12.664 1 54.94 66 ALA B C 1
ATOM 1831 O O . ALA B 1 66 ? 2.242 14.07 -13.242 1 54.94 66 ALA B O 1
ATOM 1832 N N . ALA B 1 67 ? 0.88 13.445 -11.539 1 64.06 67 ALA B N 1
ATOM 1833 C CA . ALA B 1 67 ? 0.79 14.789 -10.977 1 64.06 67 ALA B CA 1
ATOM 1834 C C . ALA B 1 67 ? 1.994 15.102 -10.094 1 64.06 67 ALA B C 1
ATOM 1836 O O . ALA B 1 67 ? 2.295 16.266 -9.828 1 64.06 67 ALA B O 1
ATOM 1837 N N . GLY B 1 68 ? 2.668 14 -9.695 1 72.12 68 GLY B N 1
ATOM 1838 C CA . GLY B 1 68 ? 3.854 14.172 -8.875 1 72.12 68 GLY B CA 1
ATOM 1839 C C . GLY B 1 68 ? 3.539 14.312 -7.395 1 72.12 68 GLY B C 1
ATOM 1840 O O . GLY B 1 68 ? 2.371 14.391 -7.012 1 72.12 68 GLY B O 1
ATOM 1841 N N . PRO B 1 69 ? 4.625 14.32 -6.535 1 83.88 69 PRO B N 1
ATOM 1842 C CA . PRO B 1 69 ? 4.441 14.438 -5.09 1 83.88 69 PRO B CA 1
ATOM 1843 C C . PRO B 1 69 ? 4.152 15.867 -4.641 1 83.88 69 PRO B C 1
ATOM 1845 O O . PRO B 1 69 ? 4.582 16.828 -5.293 1 83.88 69 PRO B O 1
ATOM 1848 N N . LYS B 1 70 ? 3.389 15.992 -3.621 1 91.69 70 LYS B N 1
ATOM 1849 C CA . LYS B 1 70 ? 3.174 17.266 -2.928 1 91.69 70 LYS B CA 1
ATOM 1850 C C . LYS B 1 70 ? 3.742 17.219 -1.512 1 91.69 70 LYS B C 1
ATOM 1852 O O . LYS B 1 70 ? 3.664 16.188 -0.837 1 91.69 70 LYS B O 1
ATOM 1857 N N . ILE B 1 71 ? 4.277 18.359 -1.165 1 96.19 71 ILE B N 1
ATOM 1858 C CA . ILE B 1 71 ? 4.887 18.484 0.156 1 96.19 71 ILE B CA 1
ATOM 1859 C C . ILE B 1 71 ? 4.129 19.516 0.98 1 96.19 71 ILE B C 1
ATOM 1861 O O . ILE B 1 71 ? 3.889 20.641 0.515 1 96.19 71 ILE B O 1
ATOM 1865 N N . TYR B 1 72 ? 3.709 19.156 2.186 1 98.19 72 TYR B N 1
ATOM 1866 C CA . TYR B 1 72 ? 2.982 20.016 3.104 1 98.19 72 TYR B CA 1
ATOM 1867 C C . TYR B 1 72 ? 3.785 20.266 4.375 1 98.19 72 TYR B C 1
ATOM 1869 O O . TYR B 1 72 ? 4.043 19.328 5.141 1 98.19 72 TYR B O 1
ATOM 1877 N N . ILE B 1 73 ? 4.137 21.516 4.559 1 98.69 73 ILE B N 1
ATOM 1878 C CA . ILE B 1 73 ? 4.836 21.906 5.781 1 98.69 73 ILE B CA 1
ATOM 1879 C C . ILE B 1 73 ? 3.852 22.547 6.758 1 98.69 73 ILE B C 1
ATOM 1881 O O 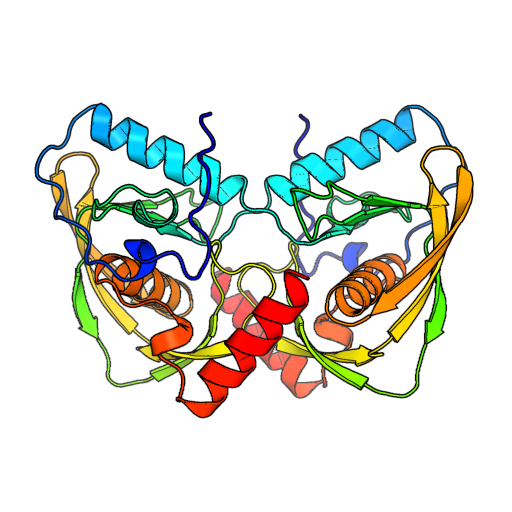. ILE B 1 73 ? 3.096 23.453 6.387 1 98.69 73 ILE B O 1
ATOM 1885 N N . ASN B 1 74 ? 3.801 22.078 8.016 1 98.81 74 ASN B N 1
ATOM 1886 C CA . ASN B 1 74 ? 2.939 22.578 9.078 1 98.81 74 ASN B CA 1
ATOM 1887 C C . ASN B 1 74 ? 1.474 22.594 8.656 1 98.81 74 ASN B C 1
ATOM 1889 O O . ASN B 1 74 ? 0.779 23.594 8.836 1 98.81 74 ASN B O 1
ATOM 1893 N N . PRO B 1 75 ? 1.018 21.484 8.094 1 98.81 75 PRO B N 1
ATOM 1894 C CA . PRO B 1 75 ? -0.385 21.516 7.672 1 98.81 75 PRO B CA 1
ATOM 1895 C C . PRO B 1 75 ? -1.355 21.469 8.852 1 98.81 75 PRO B C 1
ATOM 1897 O O . PRO B 1 75 ? -1.088 20.797 9.852 1 98.81 75 PRO B O 1
ATOM 1900 N N . GLU B 1 76 ? -2.432 22.141 8.672 1 98.44 76 GLU B N 1
ATOM 1901 C CA . GLU B 1 76 ? -3.518 22.172 9.648 1 98.44 76 GLU B CA 1
ATOM 1902 C C . GLU B 1 76 ? -4.879 22.188 8.961 1 98.44 76 GLU B C 1
ATOM 1904 O O . GLU B 1 76 ? -5.059 22.859 7.945 1 98.44 76 GLU B O 1
ATOM 1909 N N . ILE B 1 77 ? -5.762 21.453 9.477 1 98.5 77 ILE B N 1
ATOM 1910 C CA . ILE B 1 77 ? -7.129 21.516 8.977 1 98.5 77 ILE B CA 1
ATOM 1911 C C . ILE B 1 77 ? -7.844 22.734 9.562 1 98.5 77 ILE B C 1
ATOM 1913 O O . ILE B 1 77 ? -7.988 22.844 10.781 1 98.5 77 ILE B O 1
ATOM 1917 N N . VAL B 1 78 ? -8.32 23.547 8.688 1 98.56 78 VAL B N 1
ATOM 1918 C CA . VAL B 1 78 ? -8.922 24.797 9.172 1 98.56 78 VAL B CA 1
ATOM 1919 C C . VAL B 1 78 ? -10.438 24.719 9.023 1 98.56 78 VAL B C 1
ATOM 1921 O O . VAL B 1 78 ? -11.164 25.547 9.594 1 98.56 78 VAL B O 1
ATOM 1924 N N . TRP B 1 79 ? -10.922 23.844 8.242 1 98.31 79 TRP B N 1
ATOM 1925 C CA . TRP B 1 79 ? -12.344 23.578 8.07 1 98.31 79 TRP B CA 1
ATOM 1926 C C . TRP B 1 79 ? -12.594 22.125 7.676 1 98.31 79 TRP B C 1
ATOM 1928 O O . TRP B 1 79 ? -11.812 21.547 6.914 1 98.31 79 TRP B O 1
ATOM 1938 N N . ALA B 1 80 ? -13.727 21.594 8.18 1 98.06 80 ALA B N 1
ATOM 1939 C CA . ALA B 1 80 ? -14.156 20.25 7.816 1 98.06 80 ALA B CA 1
ATOM 1940 C C . ALA B 1 80 ? -15.672 20.172 7.68 1 98.06 80 ALA B C 1
ATOM 1942 O O . ALA B 1 80 ? -16.406 20.703 8.523 1 98.06 80 ALA B O 1
ATOM 1943 N N . CYS B 1 81 ? -16.094 19.531 6.656 1 97.12 81 CYS B N 1
ATOM 1944 C CA . CYS B 1 81 ? -17.547 19.438 6.465 1 97.12 81 CYS B CA 1
ATOM 1945 C C . CYS B 1 81 ? -18.156 18.422 7.426 1 97.12 81 CYS B C 1
ATOM 1947 O O . CYS B 1 81 ? -17.453 17.578 7.973 1 97.12 81 CYS B O 1
ATOM 1949 N N . GLU B 1 82 ? -19.391 18.484 7.547 1 96.62 82 GLU B N 1
ATOM 1950 C CA . GLU B 1 82 ? -20.094 17.594 8.469 1 96.62 82 GLU B CA 1
ATOM 1951 C C . GLU B 1 82 ? -20.25 16.203 7.875 1 96.62 82 GLU B C 1
ATOM 1953 O O . GLU B 1 82 ? -20.25 15.203 8.602 1 96.62 82 GLU B O 1
ATOM 1958 N N . GLU B 1 83 ? -20.359 16.125 6.652 1 93.62 83 GLU B N 1
ATOM 1959 C CA . GLU B 1 83 ? -20.531 14.852 5.965 1 93.62 83 GLU B CA 1
ATOM 1960 C C . GLU B 1 83 ? -19.312 13.953 6.148 1 93.62 83 GLU B C 1
ATOM 1962 O O . GLU B 1 83 ? -18.172 14.406 6.008 1 93.62 83 GLU B O 1
ATOM 1967 N N . LYS B 1 84 ? -19.578 12.703 6.496 1 93.38 84 LYS B N 1
ATOM 1968 C CA . LYS B 1 84 ? -18.5 11.742 6.723 1 93.38 84 LYS B CA 1
ATOM 1969 C C . LYS B 1 84 ? -18.5 10.656 5.652 1 93.38 84 LYS B C 1
ATOM 1971 O O . LYS B 1 84 ? -19.531 10.375 5.043 1 93.38 84 LYS B O 1
ATOM 1976 N N . ILE B 1 85 ? -17.297 10.109 5.43 1 81.06 85 ILE B N 1
ATOM 1977 C CA . ILE B 1 85 ? -17.156 8.953 4.551 1 81.06 85 ILE B CA 1
ATOM 1978 C C . ILE B 1 85 ? -16.297 7.887 5.23 1 81.06 85 ILE B C 1
ATOM 1980 O O . ILE B 1 85 ? -15.469 8.203 6.082 1 81.06 85 ILE B O 1
ATOM 1984 N N . ARG B 1 86 ? -16.625 6.711 4.875 1 76.88 86 ARG B N 1
ATOM 1985 C CA . ARG B 1 86 ? -15.836 5.586 5.379 1 76.88 86 ARG B CA 1
ATOM 1986 C C . ARG B 1 86 ? -14.836 5.109 4.332 1 76.88 86 ARG B C 1
ATOM 1988 O O . ARG B 1 86 ? -15.141 5.078 3.141 1 76.88 86 ARG B O 1
ATOM 1995 N N . HIS B 1 87 ? -13.539 4.883 4.77 1 71.06 87 HIS B N 1
ATOM 1996 C CA . HIS B 1 87 ? -12.461 4.43 3.896 1 71.06 87 HIS B CA 1
ATOM 1997 C C . HIS B 1 87 ? -11.562 3.43 4.609 1 71.06 87 HIS B C 1
ATOM 1999 O O . HIS B 1 87 ? -11.32 3.553 5.812 1 71.06 87 HIS B O 1
ATOM 2005 N N . GLN B 1 88 ? -11.055 2.461 3.891 1 66.62 88 GLN B N 1
ATOM 2006 C CA . GLN B 1 88 ? -10.062 1.543 4.438 1 66.62 88 GLN B CA 1
ATOM 2007 C C . GLN B 1 88 ? -8.711 2.23 4.602 1 66.62 88 GLN B C 1
ATOM 2009 O O . GLN B 1 88 ? -8.18 2.803 3.645 1 66.62 88 GLN B O 1
ATOM 2014 N N . GLU B 1 89 ? -8.172 2.117 5.832 1 78.69 89 GLU B N 1
ATOM 2015 C CA . GLU B 1 89 ? -6.879 2.752 6.086 1 78.69 89 GLU B CA 1
ATOM 2016 C C . GLU B 1 89 ? -5.883 1.758 6.672 1 78.69 89 GLU B C 1
ATOM 2018 O O . GLU B 1 89 ? -6.273 0.79 7.328 1 78.69 89 GLU B O 1
ATOM 2023 N N . GLY B 1 90 ? -4.648 1.972 6.281 1 77 90 GLY B N 1
ATOM 2024 C CA . GLY B 1 90 ? -3.453 1.383 6.859 1 77 90 GLY B CA 1
ATOM 2025 C C . GLY B 1 90 ? -2.322 2.379 7.039 1 77 90 GLY B C 1
ATOM 2026 O O . GLY B 1 90 ? -2.553 3.59 7.055 1 77 90 GLY B O 1
ATOM 2027 N N . SER B 1 91 ? -1.182 1.791 7.352 1 82 91 SER B N 1
ATOM 2028 C CA . SER B 1 91 ? -0.041 2.676 7.57 1 82 91 SER B CA 1
ATOM 2029 C C . SER B 1 91 ? 1.271 1.984 7.211 1 82 91 SER B C 1
ATOM 2031 O O . SER B 1 91 ? 1.421 0.779 7.426 1 82 91 SER B O 1
ATOM 2033 N N . VAL B 1 92 ? 2.129 2.748 6.727 1 76.69 92 VAL B N 1
ATOM 2034 C CA . VAL B 1 92 ? 3.461 2.229 6.434 1 76.69 92 VAL B CA 1
ATOM 2035 C C . VAL B 1 92 ? 4.113 1.722 7.715 1 76.69 92 VAL B C 1
ATOM 2037 O O . VAL B 1 92 ? 4.996 0.861 7.672 1 76.69 92 VAL B O 1
ATOM 2040 N N . SER B 1 93 ? 3.682 2.168 8.875 1 83.31 93 SER B N 1
ATOM 2041 C CA . SER B 1 93 ? 4.23 1.772 10.164 1 83.31 93 SER B CA 1
ATOM 2042 C C . SER B 1 93 ? 3.535 0.528 10.703 1 83.31 93 SER B C 1
ATOM 2044 O O . SER B 1 93 ? 3.943 -0.024 11.727 1 83.31 93 SER B O 1
ATOM 2046 N N . MET B 1 94 ? 2.531 0.106 10.102 1 79.06 94 MET B N 1
ATOM 2047 C CA . MET B 1 94 ? 1.794 -1.094 10.484 1 79.06 94 MET B CA 1
ATOM 2048 C C . MET B 1 94 ? 1.362 -1.889 9.258 1 79.06 94 MET B C 1
ATOM 2050 O O . MET B 1 94 ? 0.167 -2.047 9 1 79.06 94 MET B O 1
ATOM 2054 N N . PRO B 1 95 ? 2.381 -2.402 8.531 1 68.94 95 PRO B N 1
ATOM 2055 C CA . PRO B 1 95 ? 2.08 -3.062 7.258 1 68.94 95 PRO B CA 1
ATOM 2056 C C . PRO B 1 95 ? 1.253 -4.336 7.434 1 68.94 95 PRO B C 1
ATOM 2058 O O . PRO B 1 95 ? 1.432 -5.059 8.414 1 68.94 95 PRO B O 1
ATOM 2061 N N . GLY B 1 96 ? 0.31 -4.547 6.527 1 63.19 96 GLY B N 1
ATOM 2062 C CA . GLY B 1 96 ? -0.366 -5.832 6.48 1 63.19 96 GLY B CA 1
ATOM 2063 C C . GLY B 1 96 ? -1.753 -5.801 7.094 1 63.19 96 GLY B C 1
ATOM 2064 O O . GLY B 1 96 ? -2.5 -6.777 7.004 1 63.19 96 GL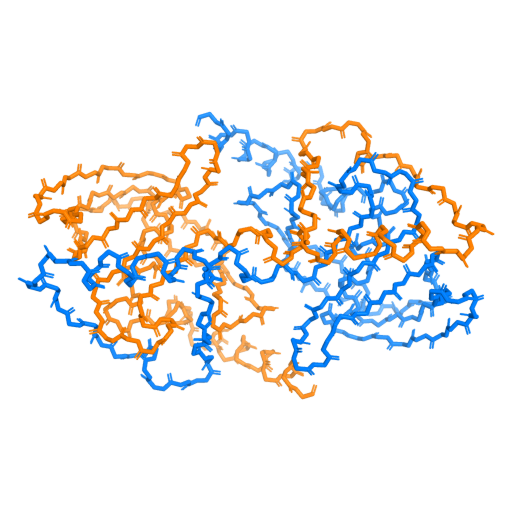Y B O 1
ATOM 2065 N N . VAL B 1 97 ? -2.051 -4.66 7.816 1 69.19 97 VAL B N 1
ATOM 2066 C CA . VAL B 1 97 ? -3.375 -4.59 8.43 1 69.19 97 VAL B CA 1
ATOM 2067 C C . VAL B 1 97 ? -4.09 -3.318 7.973 1 69.19 97 VAL B C 1
ATOM 2069 O O . VAL B 1 97 ? -3.455 -2.279 7.781 1 69.19 97 VAL B O 1
ATOM 2072 N N . VAL B 1 98 ? -5.422 -3.434 7.777 1 69.5 98 VAL B N 1
ATOM 2073 C CA . VAL B 1 98 ? -6.27 -2.309 7.395 1 69.5 98 VAL B CA 1
ATOM 2074 C C . VAL B 1 98 ? -7.605 -2.396 8.133 1 69.5 98 VAL B C 1
ATOM 2076 O O . VAL B 1 98 ? -7.984 -3.463 8.617 1 69.5 98 VAL B O 1
ATOM 2079 N N . ASP B 1 99 ? -8.266 -1.296 8.344 1 77.44 99 ASP B N 1
ATOM 2080 C CA . ASP B 1 99 ? -9.625 -1.242 8.859 1 77.44 99 ASP B CA 1
ATOM 2081 C C . ASP B 1 99 ? -10.367 -0.016 8.328 1 77.44 99 ASP B C 1
ATOM 2083 O O . ASP B 1 99 ? -9.75 0.89 7.762 1 77.44 99 ASP B O 1
ATOM 2087 N N . GLU B 1 100 ? -11.648 -0.072 8.508 1 77.12 100 GLU B N 1
ATOM 2088 C CA . GLU B 1 100 ? -12.469 1.038 8.031 1 77.12 100 GLU B CA 1
ATOM 2089 C C . GLU B 1 100 ? -12.477 2.188 9.039 1 77.12 100 GLU B C 1
ATOM 2091 O O . GLU B 1 100 ? -12.742 1.979 10.227 1 77.12 100 GLU B O 1
ATOM 2096 N N . VAL B 1 101 ? -12.125 3.381 8.57 1 86.94 101 VAL B N 1
ATOM 2097 C CA . VAL B 1 101 ? -12.086 4.574 9.406 1 86.94 101 VAL B CA 1
ATOM 2098 C C . VAL B 1 101 ? -13.016 5.641 8.828 1 86.94 101 VAL B C 1
ATOM 2100 O O . VAL B 1 101 ? -13.117 5.793 7.609 1 86.94 101 VAL B O 1
ATOM 2103 N N . GLU B 1 102 ? -13.664 6.344 9.734 1 92.25 102 GLU B N 1
ATOM 2104 C CA . GLU B 1 102 ? -14.523 7.445 9.312 1 92.25 102 GLU B CA 1
ATOM 2105 C C . GLU B 1 102 ? -13.758 8.758 9.25 1 92.25 102 GLU B C 1
ATOM 2107 O O . GLU B 1 102 ? -13.039 9.109 10.188 1 92.25 102 GLU B O 1
ATOM 2112 N N . ARG B 1 103 ? -13.898 9.445 8.031 1 94.25 103 ARG B N 1
ATOM 2113 C CA . ARG B 1 103 ? -13.273 10.75 7.82 1 94.25 103 ARG B CA 1
ATOM 2114 C C . ARG B 1 103 ? -14.281 11.758 7.27 1 94.25 103 ARG B C 1
ATOM 2116 O O . ARG B 1 103 ? -15.32 11.375 6.734 1 94.25 103 ARG B O 1
ATOM 2123 N N . HIS B 1 104 ? -13.945 13.078 7.5 1 96.38 104 HIS B N 1
ATOM 2124 C CA . HIS B 1 104 ? -14.719 14.109 6.828 1 96.38 104 HIS B CA 1
ATOM 2125 C C . HIS B 1 104 ? -14.57 14.016 5.312 1 96.38 104 HIS B C 1
ATOM 2127 O O . HIS B 1 104 ? -13.469 13.812 4.805 1 96.38 104 HIS B O 1
ATOM 2133 N N . ALA B 1 105 ? -15.672 14.211 4.621 1 89.81 105 ALA B N 1
ATOM 2134 C CA . ALA B 1 105 ? -15.68 14.031 3.172 1 89.81 105 ALA B CA 1
ATOM 2135 C C . ALA B 1 105 ? -14.883 15.133 2.479 1 89.81 105 ALA B C 1
ATOM 2137 O O . ALA B 1 105 ? -14.297 14.906 1.417 1 89.81 105 ALA B O 1
ATOM 2138 N N . ARG B 1 106 ? -14.938 16.266 3.119 1 93.56 106 ARG B N 1
ATOM 2139 C CA . ARG B 1 106 ? -14.25 17.438 2.568 1 93.56 106 ARG B CA 1
ATOM 2140 C C . ARG B 1 106 ? -13.57 18.25 3.67 1 93.56 106 ARG B C 1
ATOM 2142 O O . ARG B 1 106 ? -14.141 18.438 4.746 1 93.56 106 ARG B O 1
ATOM 2149 N N . ILE B 1 107 ? -12.406 18.781 3.34 1 98 107 ILE B N 1
ATOM 2150 C CA . ILE B 1 107 ? -11.703 19.609 4.312 1 98 107 ILE B CA 1
ATOM 2151 C C . ILE B 1 107 ? -10.992 20.75 3.596 1 98 107 ILE B C 1
ATOM 2153 O O . ILE B 1 107 ? -10.844 20.734 2.371 1 98 107 ILE B O 1
ATOM 2157 N N . ARG B 1 108 ? -10.664 21.734 4.379 1 98.5 108 ARG B N 1
ATOM 2158 C CA . ARG B 1 108 ? -9.742 22.797 3.98 1 98.5 108 ARG B CA 1
ATOM 2159 C C . ARG B 1 108 ? -8.508 22.812 4.875 1 98.5 108 ARG B C 1
ATOM 2161 O O . ARG B 1 108 ? -8.625 22.75 6.102 1 98.5 108 ARG B O 1
ATOM 2168 N N . LEU B 1 109 ? -7.34 22.828 4.223 1 98.06 109 LEU B N 1
ATOM 2169 C CA . LEU B 1 109 ? -6.137 22.875 5.047 1 98.06 109 LEU B CA 1
ATOM 2170 C C . LEU B 1 109 ? -5.293 24.094 4.699 1 98.06 109 LEU B C 1
ATOM 2172 O O . LEU B 1 109 ? -5.379 24.625 3.588 1 98.06 109 LEU B O 1
ATOM 2176 N N . ARG B 1 110 ? -4.609 24.578 5.688 1 98.62 110 ARG B N 1
ATOM 2177 C CA . ARG B 1 110 ? -3.543 25.562 5.566 1 98.62 110 ARG B CA 1
ATOM 2178 C C . ARG B 1 110 ? -2.178 24.922 5.82 1 98.62 110 ARG B C 1
ATOM 2180 O O . ARG B 1 110 ? -2.027 24.109 6.727 1 98.62 110 ARG B O 1
ATOM 2187 N N . TYR B 1 111 ? -1.21 25.312 4.965 1 98.69 111 TYR B N 1
ATOM 2188 C CA . TYR B 1 111 ? 0.136 24.781 5.113 1 98.69 111 TYR B CA 1
ATOM 2189 C C . TYR B 1 111 ? 1.173 25.719 4.508 1 98.69 111 TYR B C 1
ATOM 2191 O O . TYR B 1 111 ? 0.826 26.781 3.986 1 98.69 111 TYR B O 1
ATOM 2199 N N . GLN B 1 112 ? 2.408 25.453 4.703 1 98.62 112 GLN B N 1
ATOM 2200 C CA . GLN B 1 112 ? 3.48 26.156 4.004 1 98.62 112 GLN B CA 1
ATOM 2201 C C . GLN B 1 112 ? 4.16 25.25 2.982 1 98.62 112 GLN B C 1
ATOM 2203 O O . GLN B 1 112 ? 4.199 24.031 3.162 1 98.62 112 GLN B O 1
ATOM 2208 N N . ASP B 1 113 ? 4.648 25.844 1.911 1 97.44 113 ASP B N 1
ATOM 2209 C CA . ASP B 1 113 ? 5.473 25.094 0.975 1 97.44 113 ASP B CA 1
ATOM 2210 C C . ASP B 1 113 ? 6.934 25.062 1.426 1 97.44 113 ASP B C 1
ATOM 2212 O O . ASP B 1 113 ? 7.258 25.531 2.52 1 97.44 113 ASP B O 1
ATOM 2216 N N . LEU B 1 114 ? 7.859 24.547 0.621 1 96.94 114 LEU B N 1
ATOM 2217 C CA . LEU B 1 114 ? 9.25 24.328 1.008 1 96.94 114 LEU B CA 1
ATOM 2218 C C . LEU B 1 114 ? 9.992 25.656 1.159 1 96.94 114 LEU B C 1
ATOM 2220 O O . LEU B 1 114 ? 11.07 25.703 1.76 1 96.94 114 LEU B O 1
ATOM 2224 N N . ASP B 1 115 ? 9.328 26.672 0.641 1 96.88 115 ASP B N 1
ATOM 2225 C CA . ASP B 1 115 ? 9.945 28 0.737 1 96.88 115 ASP B CA 1
ATOM 2226 C C . ASP B 1 115 ? 9.352 28.797 1.893 1 96.88 115 ASP B C 1
ATOM 2228 O O . ASP B 1 115 ? 9.734 29.938 2.125 1 96.88 115 ASP B O 1
ATOM 2232 N N . GLY B 1 116 ? 8.352 28.312 2.58 1 97.62 116 GLY B N 1
ATOM 2233 C CA . GLY B 1 116 ? 7.762 28.938 3.748 1 97.62 116 GLY B CA 1
ATOM 2234 C C . GLY B 1 116 ? 6.543 29.781 3.418 1 97.62 116 GLY B C 1
ATOM 2235 O O . GLY B 1 116 ? 5.988 30.453 4.293 1 97.62 116 GLY B O 1
ATOM 2236 N N . ASN B 1 117 ? 6.09 29.719 2.15 1 98.06 117 ASN B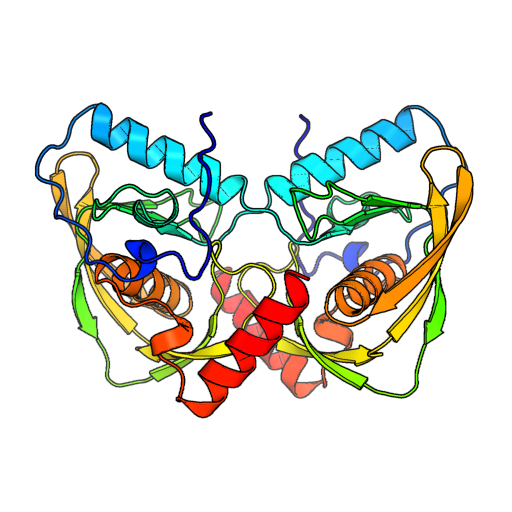 N 1
ATOM 2237 C CA . ASN B 1 117 ? 4.91 30.484 1.757 1 98.06 117 ASN B CA 1
ATOM 2238 C C . ASN B 1 117 ? 3.623 29.766 2.168 1 98.06 117 ASN B C 1
ATOM 2240 O O . ASN B 1 117 ? 3.469 28.562 1.924 1 98.06 117 ASN B O 1
ATOM 2244 N N . GLU B 1 118 ? 2.746 30.531 2.684 1 98.06 118 GLU B N 1
ATOM 2245 C CA . GLU B 1 118 ? 1.471 29.984 3.125 1 98.06 118 GLU B CA 1
ATOM 2246 C C . GLU B 1 118 ? 0.59 29.609 1.937 1 98.06 118 GLU B C 1
ATOM 2248 O O . GLU B 1 118 ? 0.499 30.359 0.965 1 98.06 118 GLU B O 1
ATOM 2253 N N . GLN B 1 119 ? 0.029 28.422 2.025 1 98.12 119 GLN B N 1
ATOM 2254 C CA . GLN B 1 119 ? -0.903 27.906 1.027 1 98.12 119 GLN B CA 1
ATOM 2255 C C . GLN B 1 119 ? -2.199 27.438 1.677 1 98.12 119 GLN B C 1
ATOM 2257 O O . GLN B 1 119 ? -2.215 27.078 2.857 1 98.12 119 GLN B O 1
ATOM 2262 N N . THR B 1 120 ? -3.258 27.547 0.932 1 98 120 THR B N 1
ATOM 2263 C CA . THR B 1 120 ? -4.523 26.938 1.324 1 98 120 THR B CA 1
ATOM 2264 C C . THR B 1 120 ? -5.035 26 0.233 1 98 120 THR B C 1
ATOM 2266 O O . THR B 1 120 ? -4.902 26.297 -0.957 1 98 120 THR B O 1
ATOM 2269 N N . GLU B 1 121 ? -5.594 24.875 0.67 1 96.62 121 GLU B N 1
ATOM 2270 C CA . GLU B 1 121 ? -6.086 23.891 -0.288 1 96.62 121 GLU B CA 1
ATOM 2271 C C . GLU B 1 121 ? -7.344 23.203 0.227 1 96.62 121 GLU B C 1
ATOM 2273 O O . GLU B 1 121 ? -7.457 22.906 1.42 1 96.62 121 GLU B O 1
ATOM 2278 N N . GLU B 1 122 ? -8.281 23.078 -0.675 1 96.12 122 GLU B N 1
ATOM 2279 C CA . GLU B 1 122 ? -9.43 22.234 -0.379 1 96.12 122 GLU B CA 1
ATOM 2280 C C . GLU B 1 122 ? -9.273 20.844 -1.006 1 96.12 122 GLU B C 1
ATOM 2282 O O . GLU B 1 122 ? -8.758 20.719 -2.117 1 96.12 122 GLU B O 1
ATOM 2287 N N . SER B 1 123 ? -9.656 19.844 -0.267 1 91.5 123 SER B N 1
ATOM 2288 C CA . SER B 1 123 ? -9.586 18.484 -0.79 1 91.5 123 SER B CA 1
ATOM 2289 C C . SER B 1 123 ? -10.859 17.703 -0.471 1 91.5 123 SER B C 1
ATOM 2291 O O . SER B 1 123 ? -11.578 18.047 0.465 1 91.5 123 SER B O 1
ATOM 2293 N N . ASP B 1 124 ? -11.109 16.719 -1.335 1 85.38 124 ASP B N 1
ATOM 2294 C CA . ASP B 1 124 ? -12.258 15.836 -1.143 1 85.38 124 ASP B CA 1
ATOM 2295 C C . ASP B 1 124 ? -11.898 14.383 -1.447 1 85.38 124 ASP B C 1
ATOM 2297 O O . ASP B 1 124 ? -10.789 14.102 -1.906 1 85.38 124 ASP B O 1
ATOM 2301 N N . GLY B 1 125 ? -12.789 13.492 -0.944 1 77.69 125 GLY B N 1
ATOM 2302 C CA . GLY B 1 125 ? -12.594 12.086 -1.254 1 77.69 125 GLY B CA 1
ATOM 2303 C C . GLY B 1 125 ? -11.289 11.523 -0.699 1 77.69 125 GLY B C 1
ATOM 2304 O O . GLY B 1 125 ? -10.977 11.727 0.475 1 77.69 125 GLY B O 1
ATOM 2305 N N . LEU B 1 126 ? -10.492 10.852 -1.531 1 73.88 126 LEU B N 1
ATOM 2306 C CA . LEU B 1 126 ? -9.297 10.133 -1.106 1 73.88 126 LEU B CA 1
ATOM 2307 C C . LEU B 1 126 ? -8.227 11.109 -0.63 1 73.88 126 LEU B C 1
ATOM 2309 O O . LEU B 1 126 ? -7.551 10.859 0.371 1 73.88 126 LEU B O 1
ATOM 2313 N N . LEU B 1 127 ? -8.164 12.211 -1.359 1 82.81 127 LEU B N 1
ATOM 2314 C CA . LEU B 1 127 ? -7.16 13.195 -0.962 1 82.81 127 LEU B CA 1
ATOM 2315 C C . LEU B 1 127 ? -7.461 13.75 0.427 1 82.81 127 LEU B C 1
ATOM 2317 O O . LE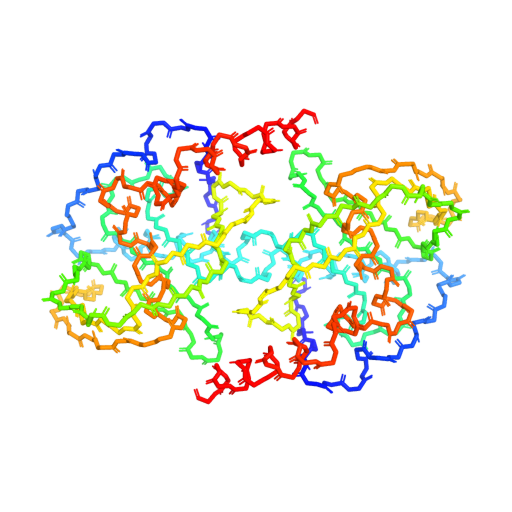U B 1 127 ? -6.551 13.914 1.243 1 82.81 127 LEU B O 1
ATOM 2321 N N . ALA B 1 128 ? -8.742 13.969 0.665 1 90.62 128 ALA B N 1
ATOM 2322 C CA . ALA B 1 128 ? -9.148 14.461 1.98 1 90.62 128 ALA B CA 1
ATOM 2323 C C . ALA B 1 128 ? -8.836 13.43 3.066 1 90.62 128 ALA B C 1
ATOM 2325 O O . ALA B 1 128 ? -8.352 13.789 4.141 1 90.62 128 ALA B O 1
ATOM 2326 N N . VAL B 1 129 ? -9.07 12.195 2.799 1 86.81 129 VAL B N 1
ATOM 2327 C CA . VAL B 1 129 ? -8.812 11.102 3.734 1 86.81 129 VAL B CA 1
ATOM 2328 C C . VAL B 1 129 ? -7.32 11.031 4.043 1 86.81 129 VAL B C 1
ATOM 2330 O O . VAL B 1 129 ? -6.926 10.953 5.211 1 86.81 129 VAL B O 1
ATOM 2333 N N . CYS B 1 130 ? -6.457 11.109 3.006 1 88.81 130 CYS B N 1
ATOM 2334 C CA . CYS B 1 130 ? -5.012 11.023 3.18 1 88.81 130 CYS B CA 1
ATOM 2335 C C . CYS B 1 130 ? -4.488 12.188 4.008 1 88.81 130 CYS B C 1
ATOM 2337 O O . CYS B 1 130 ? -3.662 12 4.902 1 88.81 130 CYS B O 1
ATOM 2339 N N . HIS B 1 131 ? -5.035 13.359 3.711 1 95.38 131 HIS B N 1
ATOM 2340 C CA . HIS B 1 131 ? -4.648 14.531 4.492 1 95.38 131 HIS B CA 1
ATOM 2341 C C . HIS B 1 131 ? -4.961 14.336 5.973 1 95.38 131 HIS B C 1
ATOM 2343 O O . HIS B 1 131 ? -4.117 14.594 6.828 1 95.38 131 HIS B O 1
ATOM 2349 N N . GLN B 1 132 ? -6.172 13.945 6.242 1 96.94 132 GLN B N 1
ATOM 2350 C CA . GLN B 1 132 ? -6.59 13.75 7.625 1 96.94 132 GLN B CA 1
ATOM 2351 C C . GLN B 1 132 ? -5.727 12.695 8.312 1 96.94 132 GLN B C 1
ATOM 2353 O O . GLN B 1 132 ? -5.305 12.875 9.461 1 96.94 132 GLN B O 1
ATOM 2358 N N . HIS B 1 133 ? -5.379 11.586 7.648 1 95 133 HIS B N 1
ATOM 2359 C CA . HIS B 1 133 ? -4.539 10.516 8.172 1 95 133 HIS B CA 1
ATOM 2360 C C . HIS B 1 133 ? -3.16 11.039 8.562 1 95 133 HIS B C 1
ATOM 2362 O O . HIS B 1 133 ? -2.701 10.805 9.688 1 95 133 HIS B O 1
ATOM 2368 N N . GLU B 1 134 ? -2.535 11.758 7.602 1 96.62 134 GLU B N 1
ATOM 2369 C CA . GLU B 1 134 ? -1.176 12.234 7.832 1 96.62 134 GLU B CA 1
ATOM 2370 C C . GLU B 1 134 ? -1.146 13.328 8.898 1 96.62 134 GLU B C 1
ATOM 2372 O O . GLU B 1 134 ? -0.222 13.383 9.711 1 96.62 134 GLU B O 1
ATOM 2377 N N . ILE B 1 135 ? -2.174 14.203 8.938 1 98.12 135 ILE B N 1
ATOM 2378 C CA . ILE B 1 135 ? -2.207 15.281 9.922 1 98.12 135 ILE B CA 1
ATOM 2379 C C . ILE B 1 135 ? -2.475 14.703 11.312 1 98.12 135 ILE B C 1
ATOM 2381 O O . ILE B 1 135 ? -1.904 15.164 12.305 1 98.12 135 ILE B O 1
ATOM 2385 N N . ASP B 1 136 ? -3.371 13.688 11.422 1 97.88 136 ASP B N 1
ATOM 2386 C CA . ASP B 1 136 ? -3.504 12.953 12.672 1 97.88 136 ASP B CA 1
ATOM 2387 C C . ASP B 1 136 ? -2.143 12.492 13.188 1 97.88 136 ASP B C 1
ATOM 2389 O O . ASP B 1 136 ? -1.812 12.688 14.352 1 97.88 136 ASP B O 1
ATOM 2393 N N . GLN B 1 137 ? -1.339 11.922 12.312 1 96.69 137 GLN B N 1
ATOM 2394 C CA . GLN B 1 137 ? -0.021 11.43 12.695 1 96.69 137 GLN B CA 1
ATOM 2395 C C . GLN B 1 137 ? 0.85 12.555 13.242 1 96.69 137 GLN B C 1
ATOM 2397 O O . GLN B 1 137 ? 1.547 12.375 14.25 1 96.69 137 GLN B O 1
ATOM 2402 N N . LEU B 1 138 ? 0.792 13.672 12.562 1 98.12 138 LEU B N 1
ATOM 2403 C CA . LEU B 1 138 ? 1.569 14.82 13.023 1 98.12 138 LEU B CA 1
ATOM 2404 C C . LEU B 1 138 ? 1.112 15.266 14.406 1 98.12 138 LEU B C 1
ATOM 2406 O O . LEU B 1 138 ? 1.909 15.781 15.195 1 98.12 138 LEU B O 1
ATOM 2410 N N . ASP B 1 139 ? -0.181 15.062 14.703 1 98 139 ASP B N 1
ATOM 2411 C CA . ASP B 1 139 ? -0.76 15.484 15.969 1 98 139 ASP B CA 1
ATOM 2412 C C . ASP B 1 139 ? -0.594 14.406 17.031 1 98 139 ASP B C 1
ATOM 2414 O O . ASP B 1 139 ? -1.109 14.539 18.156 1 98 139 ASP B O 1
ATOM 2418 N N . GLY B 1 140 ? 0.032 13.32 16.703 1 96.25 140 GLY B N 1
ATOM 2419 C CA . GLY B 1 140 ? 0.27 12.242 17.641 1 96.25 140 GLY B CA 1
ATOM 2420 C C . GLY B 1 140 ? -0.896 11.281 17.75 1 96.25 140 GLY B C 1
ATOM 2421 O O . GLY B 1 140 ? -1.063 10.609 18.781 1 96.25 140 GLY B O 1
ATOM 2422 N N . ILE B 1 141 ? -1.703 11.305 16.781 1 96.69 141 ILE B N 1
ATOM 2423 C CA . ILE B 1 141 ? -2.838 10.391 16.719 1 96.69 141 ILE B CA 1
ATOM 2424 C C . ILE B 1 141 ? -2.582 9.312 15.672 1 96.69 141 ILE B C 1
ATOM 2426 O O . ILE B 1 141 ? -2.658 9.578 14.477 1 96.69 141 ILE B O 1
ATOM 2430 N N . PHE B 1 142 ? -2.268 8.125 16.141 1 95 142 PHE B N 1
ATOM 2431 C CA . PHE B 1 142 ? -2.113 7.012 15.211 1 95 142 PHE B CA 1
ATOM 2432 C C . PHE B 1 142 ? -3.471 6.516 14.727 1 95 142 PHE B C 1
ATOM 2434 O O . PHE B 1 142 ? -4.445 6.527 15.477 1 95 142 PHE B O 1
ATOM 2441 N N . TRP B 1 143 ? -3.568 6.047 13.5 1 92.94 143 TRP B N 1
ATOM 2442 C CA . TRP B 1 143 ? -4.84 5.848 12.812 1 92.94 143 TRP B CA 1
ATOM 2443 C C . TRP B 1 143 ? -5.711 4.844 13.562 1 92.94 143 TRP B C 1
ATOM 2445 O O . TRP B 1 143 ? -6.941 4.941 13.539 1 92.94 143 TRP B O 1
ATOM 2455 N N . VAL B 1 144 ? -5.156 3.951 14.359 1 93.62 144 VAL B N 1
ATOM 2456 C CA . VAL B 1 144 ? -5.941 2.924 15.039 1 93.62 144 VAL B CA 1
ATOM 2457 C C . VAL B 1 144 ? -6.711 3.547 16.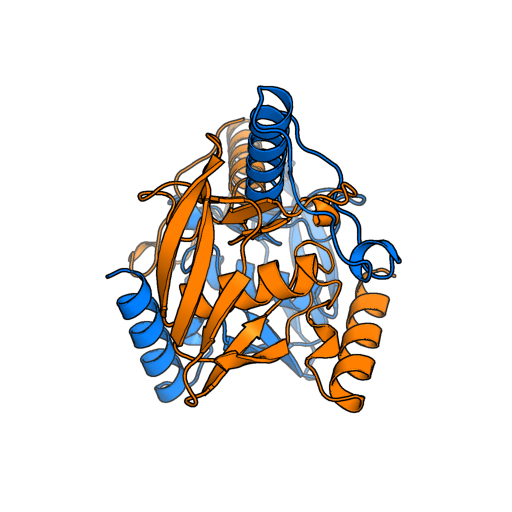203 1 93.62 144 VAL B C 1
ATOM 2459 O O . VAL B 1 144 ? -7.66 2.953 16.719 1 93.62 144 VAL B O 1
ATOM 2462 N N . GLN B 1 145 ? -6.297 4.727 16.625 1 95.44 145 GLN B N 1
ATOM 2463 C CA . GLN B 1 145 ? -6.988 5.438 17.703 1 95.44 145 GLN B CA 1
ATOM 2464 C C . GLN B 1 145 ? -8.352 5.941 17.234 1 95.44 145 GLN B C 1
ATOM 2466 O O . GLN B 1 145 ? -9.188 6.332 18.047 1 95.44 145 GLN B O 1
ATOM 2471 N N . ARG B 1 146 ? -8.586 5.93 15.938 1 95.88 146 ARG B N 1
ATOM 2472 C CA . ARG B 1 146 ? -9.875 6.352 15.383 1 95.88 146 ARG B CA 1
ATOM 2473 C C . ARG B 1 146 ? -10.875 5.203 15.391 1 95.88 146 ARG B C 1
ATOM 2475 O O . ARG B 1 146 ? -12.055 5.406 15.094 1 95.88 146 ARG B O 1
ATOM 2482 N N . LEU B 1 147 ? -10.477 4.047 15.758 1 94.5 147 LEU B N 1
ATOM 2483 C CA . LEU B 1 147 ? -11.336 2.867 15.836 1 94.5 147 LEU B CA 1
ATOM 2484 C C . LEU B 1 147 ? -11.945 2.729 17.219 1 94.5 147 LEU B C 1
ATOM 2486 O O . LEU B 1 147 ? -11.406 3.256 18.203 1 94.5 147 LEU B O 1
ATOM 2490 N N . SER B 1 148 ? -13.055 2.043 17.219 1 94.06 148 SER B N 1
ATOM 2491 C CA . SER B 1 148 ? -13.578 1.663 18.531 1 94.06 148 SER B CA 1
ATOM 2492 C C . SER B 1 148 ? -12.586 0.799 19.297 1 94.06 148 SER B C 1
ATOM 2494 O O . SER B 1 148 ? -11.695 0.19 18.688 1 94.06 148 SER B O 1
ATOM 2496 N N . ARG B 1 149 ? -12.766 0.764 20.562 1 93.81 149 ARG B N 1
ATOM 2497 C CA . ARG B 1 149 ? -11.852 0.007 21.422 1 93.81 149 ARG B CA 1
ATOM 2498 C C . ARG B 1 149 ? -11.773 -1.451 20.969 1 93.81 149 ARG B C 1
ATOM 2500 O O . ARG B 1 149 ? -10.688 -2.012 20.859 1 93.81 149 ARG B O 1
ATOM 2507 N N . LEU B 1 150 ? -12.891 -2.086 20.703 1 93.81 150 LEU B N 1
ATOM 2508 C CA . LEU B 1 150 ? -12.945 -3.49 20.312 1 93.81 150 LEU B CA 1
ATOM 2509 C C . LEU B 1 150 ? -12.234 -3.715 18.984 1 93.81 150 LEU B C 1
ATOM 2511 O O . LEU B 1 150 ? -11.43 -4.641 18.859 1 93.81 150 LEU B O 1
ATOM 2515 N N . ARG B 1 151 ? -12.508 -2.889 18.016 1 90.5 151 ARG B N 1
ATOM 2516 C CA . ARG B 1 151 ? -11.898 -3.029 16.703 1 90.5 151 ARG B CA 1
ATOM 2517 C C . ARG B 1 151 ? -10.391 -2.812 16.766 1 90.5 151 ARG B C 1
ATOM 2519 O O . ARG B 1 151 ? -9.625 -3.521 16.109 1 90.5 151 ARG B O 1
ATOM 2526 N N . ARG B 1 152 ? -9.984 -1.892 17.578 1 94.75 152 ARG B N 1
ATOM 2527 C CA . ARG B 1 152 ? -8.57 -1.604 17.766 1 94.75 152 ARG B CA 1
ATOM 2528 C C . ARG B 1 152 ? -7.844 -2.803 18.375 1 94.75 152 ARG B C 1
ATOM 2530 O O . ARG B 1 152 ? -6.785 -3.203 17.875 1 94.75 152 ARG B O 1
ATOM 2537 N N . GLU B 1 153 ? -8.414 -3.404 19.312 1 93.06 153 GLU B N 1
ATOM 2538 C CA . GLU B 1 153 ? -7.801 -4.551 19.969 1 93.06 153 GLU B CA 1
ATOM 2539 C C . GLU B 1 153 ? -7.66 -5.73 19.016 1 93.06 153 GLU B C 1
ATOM 2541 O O . GLU B 1 153 ? -6.625 -6.398 18.984 1 93.06 153 GLU B O 1
ATOM 2546 N N . ARG B 1 154 ? -8.68 -5.953 18.281 1 86.06 154 ARG B N 1
ATOM 2547 C CA . ARG B 1 154 ? -8.656 -7.043 17.312 1 86.06 154 ARG B CA 1
ATOM 2548 C C . ARG B 1 154 ? -7.562 -6.816 16.266 1 86.06 154 ARG B C 1
ATOM 2550 O O . ARG B 1 154 ? -6.852 -7.75 15.891 1 86.06 154 ARG B O 1
ATOM 2557 N N . LEU B 1 155 ? -7.48 -5.582 15.82 1 83.38 155 LEU B N 1
ATOM 2558 C CA . LEU B 1 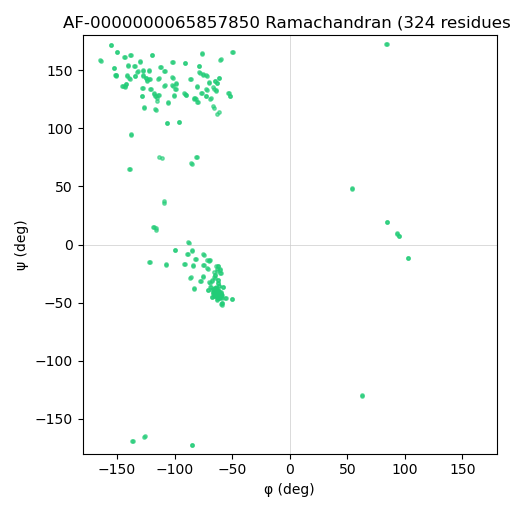155 ? -6.508 -5.242 14.789 1 83.38 155 LEU B CA 1
ATOM 2559 C C . LEU B 1 155 ? -5.086 -5.406 15.312 1 83.38 155 LEU B C 1
ATOM 2561 O O . LEU B 1 155 ? -4.215 -5.914 14.602 1 83.38 155 LEU B O 1
ATOM 2565 N N . ILE B 1 156 ? -4.875 -4.992 16.562 1 88.38 156 ILE B N 1
ATOM 2566 C CA . ILE B 1 156 ? -3.557 -5.09 17.172 1 88.38 156 ILE B CA 1
ATOM 2567 C C . ILE B 1 156 ? -3.164 -6.555 17.328 1 88.38 156 ILE B C 1
ATOM 2569 O O . ILE B 1 156 ? -2.025 -6.934 17.047 1 88.38 156 ILE B O 1
ATOM 2573 N N . LYS B 1 157 ? -4.102 -7.379 17.641 1 83.31 157 LYS B N 1
ATOM 2574 C CA . LYS B 1 157 ? -3.844 -8.812 17.766 1 83.31 157 LYS B CA 1
ATOM 2575 C C . LYS B 1 157 ? -3.469 -9.422 16.406 1 83.31 157 LYS B C 1
ATOM 2577 O O . LYS B 1 157 ? -2.541 -10.227 16.328 1 83.31 157 LYS B O 1
ATOM 2582 N N . ARG B 1 158 ? -4.219 -9.016 15.461 1 72.5 158 ARG B N 1
ATOM 2583 C CA . ARG B 1 158 ? -3.936 -9.5 14.117 1 72.5 158 ARG B CA 1
ATOM 2584 C C . ARG B 1 158 ? -2.529 -9.102 13.672 1 72.5 158 ARG B C 1
ATOM 2586 O O . ARG B 1 158 ? -1.798 -9.922 13.109 1 72.5 158 ARG B O 1
ATOM 2593 N N . TYR B 1 159 ? -2.139 -7.852 13.898 1 79.19 159 TYR B N 1
ATOM 2594 C CA . TYR B 1 159 ? -0.82 -7.359 13.516 1 79.19 159 TYR B CA 1
ATOM 2595 C C . TYR B 1 159 ? 0.278 -8.125 14.25 1 79.19 159 TYR B C 1
ATOM 2597 O O . TYR B 1 159 ? 1.29 -8.492 13.648 1 79.19 159 TYR B O 1
ATOM 2605 N N . GLU B 1 160 ? 0.017 -8.406 15.547 1 77.12 160 GLU B N 1
ATOM 2606 C CA . GLU B 1 160 ? 0.99 -9.141 16.359 1 77.12 160 GLU B CA 1
ATOM 2607 C C . GLU B 1 160 ? 1.198 -10.555 15.82 1 77.12 160 GLU B C 1
ATOM 2609 O O . GLU B 1 160 ? 2.318 -11.07 15.828 1 77.12 160 GLU B O 1
ATOM 2614 N N . LYS B 1 161 ? 0.161 -11.109 15.367 1 66.38 161 LYS B N 1
ATOM 2615 C CA . LYS B 1 161 ? 0.242 -12.461 14.812 1 66.38 161 LYS B CA 1
ATOM 2616 C C . LYS B 1 161 ? 1.052 -12.477 13.516 1 66.38 161 LYS B C 1
ATOM 2618 O O . LYS B 1 161 ? 1.759 -13.445 13.234 1 66.38 161 LYS B O 1
ATOM 2623 N N . LEU B 1 162 ? 0.956 -11.375 12.883 1 60.72 162 LEU B N 1
ATOM 2624 C CA . LEU B 1 162 ? 1.668 -11.273 11.609 1 60.72 162 LEU B CA 1
ATOM 2625 C C . LEU B 1 162 ? 3.164 -11.086 11.844 1 60.72 162 LEU B C 1
ATOM 2627 O O . LEU B 1 162 ? 3.977 -11.414 10.977 1 60.72 162 LEU B O 1
ATOM 2631 N N . GLN B 1 163 ? 3.496 -10.5 12.961 1 59.44 163 GLN B N 1
ATOM 2632 C CA . GLN B 1 163 ? 4.898 -10.234 13.258 1 59.44 163 GLN B CA 1
ATOM 2633 C C . GLN B 1 163 ? 5.586 -11.477 13.82 1 59.44 163 GLN B C 1
ATOM 2635 O O . GLN B 1 163 ? 6.816 -11.523 13.922 1 59.44 163 GLN B O 1
ATOM 2640 N N . ARG B 1 164 ? 4.852 -12.57 14.227 1 47.97 164 ARG B N 1
ATOM 2641 C CA . ARG B 1 164 ? 5.41 -13.812 14.75 1 47.97 164 ARG B CA 1
ATOM 2642 C C . ARG B 1 164 ? 5.793 -14.758 13.617 1 47.97 164 ARG B C 1
ATOM 2644 O O . ARG B 1 164 ? 5.203 -14.711 12.531 1 47.97 164 ARG B O 1
#

Foldseek 3Di:
DAADDDDDPPPCVVVDDDDDDDDDDVVVVVVVVNVVVNVVVPDDQKDAPVLVPDLAQKMWGDPDVVVNIAIFHPKDWPFFDPDKDWDWDDDPSQPPFIDIAIDGQKTKMWTAGPVRDIDIDIDGDPVRVVVVQSVCVSVVHHRLNRDDPVVSVVRVVVSVVVVD/DAADDDDDPPPCVVVDDDDDDDDDDPVVVVVVVNVVVNVVVPDDQKDAPVLVPDLAQKMWGDPDVVVNIAIFHPKDWPFFDPDKDWDWDDDPSQPPFIDIAIDGQKTKMWTAGPVGDIDIDIDGDPVRVVVVQSVCVSVVHHRLNRDDPVVSVVRVVVSVVVVD

pLDDT: mean 87.32, std 12.48, range [47.97, 98.81]

Nearest PDB structures (foldseek):
  6caz-assembly1_A  TM=6.626E-01  e=2.460E-14  Legionella pneumophila subsp. pneumophila str. Philadelphia 1
  3fwx-assembly2_B  TM=6.950E-01  e=6.074E-13  Vibrio cholerae O395
  3cpm-assembly1_A  TM=7.090E-01  e=1.238E-12  unclassified
  5vcp-assembly1_C  TM=6.738E-01  e=1.078E-09  Paraburkholderia xenovorans LB400
  5cx0-assembly1_A-2  TM=6.890E-01  e=2.475E-09  Xanthomonas oryzae pv. oryzae KACC 10331

Sequence (328 aa):
MTVRLIVKYPDPRLRAAAEPVTTFDEGLRKLADDLLDTMRAAPGIGITAPHIGISKRVVVLELDRAAGPKIYINPEIVWACEEKIRHQEGSVSMPGVVDEVERHARIRLRYQDLDGNEQTEESDGLLAVCHQHEIDQLDGIFWVQRLSRLRRERLIKRYEKLQRMTVRLIVKYPDPRLRAAAEPVTTFDEGLRKLADDLLDTMRAAPGIGITAPHIGISKRVVVLELDRAAGPKIYINPEIVWACEEKIRHQEGSVSMPGVVDEVERHARIRLRYQDLDGNEQTEESDGLLAVCHQHEIDQLDGIFWVQRLSRLRRERLIKRYEKLQR

Radius of gyration: 20.19 Å; Cα contacts (8 Å, |Δi|>4): 679; chains: 2; bounding box: 42×58×42 Å